Protein AF-A0A258E988-F1 (afdb_monomer)

Foldseek 3Di:
DVVVVVVVVVVVVPPPPPPPPPPPDDDDDPDDFDADDDPQADQPPWFWDWDQDPVATKIWTQGPSQQWIWIAGRVVSDTDATQGADCDDPLHPNAWAEWDDLDPFWIWTWHPVGWIWIAGSVSHTDDIAHPDDPDQQAPTFHAGPQWHWDDLNFKTKGFGQDGPCLVPDALQVQLVDQGIWMWGNPDPPTYIDGDNDGDPSCPAVVHRDRFGFDWDDPNVDTDTDRDD

pLDDT: mean 82.08, std 12.8, range [46.59, 97.69]

Radius of gyration: 23.44 Å; Cα contacts (8 Å, |Δi|>4): 422; chains: 1; bounding box: 48×40×83 Å

Sequence (228 aa):
MKAVLAFCSLVLVFSCSAKEEKLNLTFSILESIKIPLDSTINPSRTTYQYILSDSGEYLAIQNKSVHGIEIFNLETGIHQKRIKLQKDGPNRSGEVNGFRIFSIDSLLVASYPQKLMLFNFEGIKKAEFPVKDTQNDVNYISSTGEIPFLFDGKKVFGAQPFFRNFFDMTASDLGKYSHIYLLDMEAKNAETEWLSISNPEDSWKDGKKVAKFTWTDRGDSILVSPNN

Nearest PDB structures (foldseek):
  3s9j-assembly1_A  TM=8.649E-01  e=3.518E-09  Phocaeicola vulgatus ATCC 8482
  6rte-assembly1_A  TM=5.174E-01  e=2.646E-02  Pseudomonas aeruginosa
  8u8a-assembly1_C  TM=5.572E-01  e=1.715E-01  Homo sapiens
  3va6-assembly1_A  TM=3.952E-01  e=2.504E-02  Bacteroides thetaiotaomicron
  8u8b-assembly1_B  TM=4.106E-01  e=4.107E-02  Homo sapiens

Structure (mmCIF, N/CA/C/O backbone):
data_AF-A0A258E988-F1
#
_entry.id   AF-A0A258E988-F1
#
loop_
_atom_site.group_PDB
_atom_site.id
_atom_site.type_symbol
_atom_site.label_atom_id
_atom_site.label_alt_id
_atom_site.label_comp_id
_atom_site.label_asym_id
_atom_site.label_entity_id
_atom_site.label_seq_id
_atom_site.pdbx_PDB_ins_code
_atom_site.Cartn_x
_atom_site.Cartn_y
_atom_site.Cartn_z
_atom_site.occupancy
_atom_site.B_iso_or_equiv
_atom_site.auth_seq_id
_atom_site.auth_comp_id
_atom_site.auth_asym_id
_atom_site.auth_atom_id
_atom_site.pdbx_PDB_model_num
ATOM 1 N N . MET A 1 1 ? -15.170 -23.707 -65.739 1.00 51.12 1 MET A N 1
ATOM 2 C CA . MET A 1 1 ? -14.308 -22.738 -65.015 1.00 51.12 1 MET A CA 1
ATOM 3 C C . MET A 1 1 ? -15.014 -21.447 -64.591 1.00 51.12 1 MET A C 1
ATOM 5 O O . MET A 1 1 ? -14.772 -21.018 -63.475 1.00 51.12 1 MET A O 1
ATOM 9 N N . LYS A 1 2 ? -15.915 -20.842 -65.386 1.00 46.59 2 LYS A N 1
ATOM 10 C CA . LYS A 1 2 ? -16.626 -19.603 -64.984 1.00 46.59 2 LYS A CA 1
ATOM 11 C C . LYS A 1 2 ? -17.638 -19.778 -63.832 1.00 46.59 2 LYS A C 1
ATOM 13 O O . LYS A 1 2 ? -17.817 -18.861 -63.045 1.00 46.59 2 LYS A O 1
ATOM 18 N N . ALA A 1 3 ? -18.236 -20.965 -63.688 1.00 51.84 3 ALA A N 1
ATOM 19 C CA . ALA A 1 3 ? -19.198 -21.256 -62.616 1.00 51.84 3 ALA A CA 1
ATOM 20 C C . ALA A 1 3 ? -18.554 -21.429 -61.223 1.00 51.84 3 ALA A C 1
ATOM 22 O O . ALA A 1 3 ? -19.192 -21.147 -60.217 1.00 51.84 3 ALA A O 1
ATOM 23 N N . VAL A 1 4 ? -17.280 -21.836 -61.158 1.00 56.84 4 VAL A N 1
ATOM 24 C CA . VAL A 1 4 ? -16.553 -22.017 -59.885 1.00 56.84 4 VAL A CA 1
ATOM 25 C C . VAL A 1 4 ? -16.073 -20.670 -59.333 1.00 56.84 4 VAL A C 1
ATOM 27 O O . VAL A 1 4 ? -16.147 -20.444 -58.130 1.00 56.84 4 VAL A O 1
ATOM 30 N N . LEU A 1 5 ? -15.687 -19.729 -60.208 1.00 53.16 5 LEU A N 1
ATOM 31 C CA . LEU A 1 5 ? -15.361 -18.357 -59.794 1.00 53.16 5 LEU A CA 1
ATOM 32 C C . LEU A 1 5 ? -16.571 -17.623 -59.194 1.00 53.16 5 LEU A C 1
ATOM 34 O O . LEU A 1 5 ? -16.418 -16.899 -58.216 1.00 53.16 5 LEU A O 1
ATOM 38 N N . ALA A 1 6 ? -17.773 -17.841 -59.739 1.00 55.47 6 ALA A N 1
ATOM 39 C CA . ALA A 1 6 ? -18.997 -17.225 -59.223 1.00 55.47 6 ALA A CA 1
ATOM 40 C C . ALA A 1 6 ? -19.370 -17.734 -57.818 1.00 55.47 6 ALA A C 1
ATOM 42 O O . ALA A 1 6 ? -19.912 -16.980 -57.013 1.00 55.47 6 ALA A O 1
ATOM 43 N N . PHE A 1 7 ? -19.034 -18.989 -57.499 1.00 55.66 7 PHE A N 1
ATOM 44 C CA . PHE A 1 7 ? -19.293 -19.574 -56.184 1.00 55.66 7 PHE A CA 1
ATOM 45 C C . PHE A 1 7 ? -18.313 -19.058 -55.115 1.00 55.66 7 PHE A C 1
ATOM 47 O O . PHE A 1 7 ? -18.719 -18.808 -53.984 1.00 55.66 7 PHE A O 1
ATOM 54 N N . CYS A 1 8 ? -17.050 -18.789 -55.473 1.00 56.16 8 CYS A N 1
ATOM 55 C CA . CYS A 1 8 ? -16.073 -18.192 -54.552 1.00 56.16 8 CYS A CA 1
ATOM 56 C C . CYS A 1 8 ? -16.371 -16.723 -54.204 1.00 56.16 8 CYS A C 1
ATOM 58 O O . CYS A 1 8 ? -16.082 -16.299 -53.087 1.00 56.16 8 CYS A O 1
ATOM 60 N N . SER A 1 9 ? -16.993 -15.949 -55.101 1.00 56.84 9 SER A N 1
ATOM 61 C CA . SER A 1 9 ? -17.400 -14.568 -54.793 1.00 56.84 9 SER A CA 1
ATOM 62 C C . SER A 1 9 ? -18.607 -14.477 -53.850 1.00 56.84 9 SER A C 1
ATOM 64 O O . SER A 1 9 ? -18.754 -13.467 -53.168 1.00 56.84 9 SER A O 1
ATOM 66 N N . LEU A 1 10 ? -19.444 -15.519 -53.758 1.00 55.09 10 LEU A N 1
ATOM 67 C CA . LEU A 1 10 ? -20.642 -15.509 -52.906 1.00 55.09 10 LEU A CA 1
ATOM 68 C C . LEU A 1 10 ? -20.351 -15.850 -51.431 1.00 55.09 10 LEU A C 1
ATOM 70 O O . LEU A 1 10 ? -21.156 -15.541 -50.559 1.00 55.09 10 LEU A O 1
ATOM 74 N N . VAL A 1 11 ? -19.200 -16.463 -51.134 1.00 58.62 11 VAL A N 1
ATOM 75 C CA . VAL A 1 11 ? -18.816 -16.849 -49.761 1.00 58.62 11 VAL A CA 1
ATOM 76 C C . VAL A 1 11 ? -18.147 -15.690 -49.002 1.00 58.62 11 VAL A C 1
ATOM 78 O O . VAL A 1 11 ? -18.184 -15.656 -47.776 1.00 58.62 11 VAL A O 1
ATOM 81 N N . LEU A 1 12 ? -17.616 -14.681 -49.702 1.00 56.88 12 LEU A N 1
ATOM 82 C CA . LEU A 1 12 ? -16.935 -13.532 -49.082 1.00 56.88 12 LEU A CA 1
ATOM 83 C C . LEU A 1 12 ? -17.880 -12.476 -48.475 1.00 56.88 12 LEU A C 1
ATOM 85 O O . LEU A 1 12 ? -17.420 -11.609 -47.737 1.00 56.88 12 LEU A O 1
ATOM 89 N N . VAL A 1 13 ? -19.190 -12.545 -48.736 1.00 56.41 13 VAL A N 1
ATOM 90 C CA . VAL A 1 13 ? -20.184 -11.597 -48.185 1.00 56.41 13 VAL A CA 1
ATOM 91 C C . VAL A 1 13 ? -20.789 -12.033 -46.846 1.00 56.41 13 VAL A C 1
ATOM 93 O O . VAL A 1 13 ? -21.497 -11.251 -46.221 1.00 56.41 13 VAL A O 1
ATOM 96 N N . PHE A 1 14 ? -20.446 -13.223 -46.342 1.00 55.88 14 PHE A N 1
ATOM 97 C CA . PHE A 1 14 ? -20.794 -13.662 -44.983 1.00 55.88 14 PHE A CA 1
ATOM 98 C C . PHE A 1 14 ? -19.669 -13.397 -43.972 1.00 55.88 14 PHE A C 1
ATOM 100 O O . PHE A 1 14 ? -19.510 -14.136 -43.001 1.00 55.88 14 PHE A O 1
ATOM 107 N N . SER A 1 15 ? -18.895 -12.323 -44.165 1.00 51.72 15 SER A N 1
ATOM 108 C CA . SER A 1 15 ? -18.085 -11.762 -43.082 1.00 51.72 15 SER A CA 1
ATOM 109 C C . SER A 1 15 ? -19.036 -11.137 -42.064 1.00 51.72 15 SER A C 1
ATOM 111 O O . SER A 1 15 ? -19.371 -9.956 -42.128 1.00 51.72 15 SER A O 1
ATOM 113 N N . CYS A 1 16 ? -19.536 -11.983 -41.169 1.00 59.59 16 CYS A N 1
ATOM 114 C CA . CYS A 1 16 ? -20.355 -11.613 -40.034 1.00 59.59 16 CYS A CA 1
ATOM 115 C C . CYS A 1 16 ? -19.503 -10.731 -39.117 1.00 59.59 16 CYS A C 1
ATOM 117 O O . CYS A 1 16 ? -18.740 -11.226 -38.289 1.00 59.59 16 CYS A O 1
ATOM 119 N N . SER A 1 17 ? -19.583 -9.416 -39.304 1.00 63.03 17 SER A N 1
ATOM 120 C CA . SER A 1 17 ? -19.092 -8.457 -38.324 1.00 63.03 17 SER A CA 1
ATOM 121 C C . SER A 1 17 ? -19.910 -8.690 -37.060 1.00 63.03 17 SER A C 1
ATOM 123 O O . SER A 1 17 ? -21.075 -8.289 -37.004 1.00 63.03 17 SER A O 1
ATOM 125 N N . ALA A 1 18 ? -19.345 -9.406 -36.085 1.00 65.94 18 ALA A N 1
ATOM 126 C CA . ALA A 1 18 ? -19.960 -9.556 -34.777 1.00 65.94 18 ALA A CA 1
ATOM 127 C C . ALA A 1 18 ? -20.267 -8.145 -34.272 1.00 65.94 18 ALA A C 1
ATOM 129 O O . ALA A 1 18 ? -19.369 -7.322 -34.092 1.00 65.94 18 ALA A O 1
ATOM 130 N N . LYS A 1 19 ? -21.556 -7.826 -34.168 1.00 67.12 19 LYS A N 1
ATOM 131 C CA . LYS A 1 19 ? -22.004 -6.532 -33.680 1.00 67.12 19 LYS A CA 1
ATOM 132 C C . LYS A 1 19 ? -21.586 -6.499 -32.216 1.00 67.12 19 LYS A C 1
ATOM 134 O O . LYS A 1 19 ? -22.151 -7.243 -31.423 1.00 67.12 19 LYS A O 1
ATOM 139 N N . GLU A 1 20 ? -20.555 -5.722 -31.887 1.00 68.56 20 GLU A N 1
ATOM 140 C CA . GLU A 1 20 ? -20.153 -5.504 -30.499 1.00 68.56 20 GLU A CA 1
ATOM 141 C C . GLU A 1 20 ? -21.362 -4.943 -29.747 1.00 68.56 20 GLU A C 1
ATOM 143 O O . GLU A 1 20 ? -21.725 -3.771 -29.888 1.00 68.56 20 GLU A O 1
ATOM 148 N N . GLU A 1 21 ? -22.038 -5.796 -28.981 1.00 70.31 21 GLU A N 1
ATOM 149 C CA . GLU A 1 21 ? -23.019 -5.341 -28.015 1.00 70.31 21 GLU A CA 1
ATOM 150 C C . GLU A 1 21 ? -22.255 -4.604 -26.923 1.00 70.31 21 GLU A C 1
ATOM 152 O O . GLU A 1 21 ? -21.601 -5.200 -26.067 1.00 70.31 21 GLU A O 1
ATOM 157 N N . LYS A 1 22 ? -22.313 -3.272 -26.971 1.00 74.69 22 LYS A N 1
ATOM 158 C CA . LYS A 1 22 ? -21.871 -2.443 -25.857 1.00 74.69 22 LYS A CA 1
ATOM 159 C C . LYS A 1 22 ? -22.747 -2.780 -24.656 1.00 74.69 22 LYS A C 1
ATOM 161 O O . LYS A 1 22 ? -23.898 -2.353 -24.580 1.00 74.69 22 LYS A O 1
ATOM 166 N N . LEU A 1 23 ? -22.190 -3.551 -23.728 1.00 77.31 23 LEU A N 1
ATOM 167 C CA . LEU A 1 23 ? -22.759 -3.764 -22.406 1.00 77.31 23 LEU A CA 1
ATOM 168 C C . LEU A 1 23 ? -22.851 -2.407 -21.703 1.00 77.31 23 LEU A C 1
ATOM 170 O O . LEU A 1 23 ? -21.858 -1.870 -21.214 1.00 77.31 23 LEU A O 1
ATOM 174 N N . ASN A 1 24 ? -24.055 -1.838 -21.675 1.00 80.69 24 ASN A N 1
ATOM 175 C CA . ASN A 1 24 ? -24.348 -0.651 -20.883 1.00 80.69 24 ASN A CA 1
ATOM 176 C C . ASN A 1 24 ? -24.469 -1.072 -19.418 1.00 80.69 24 ASN A C 1
ATOM 178 O O . ASN A 1 24 ? -25.554 -1.384 -18.931 1.00 80.69 24 ASN A O 1
ATOM 182 N N . LEU A 1 25 ? -23.332 -1.115 -18.729 1.00 83.50 25 LEU A N 1
ATOM 183 C CA . LEU A 1 25 ? -23.290 -1.329 -17.290 1.00 83.50 25 LEU A CA 1
ATOM 184 C C . LEU A 1 25 ? -23.742 -0.047 -16.587 1.00 83.50 25 LEU A C 1
ATOM 186 O O . LEU A 1 25 ? -23.134 1.011 -16.745 1.00 83.50 25 LEU A O 1
ATOM 190 N N . THR A 1 26 ? -24.814 -0.139 -15.807 1.00 84.50 26 THR A N 1
ATOM 191 C CA . THR A 1 26 ? -25.275 0.947 -14.939 1.00 84.50 26 THR A CA 1
ATOM 192 C C . THR A 1 26 ? -24.943 0.618 -13.495 1.00 84.50 26 THR A C 1
ATOM 194 O O . THR A 1 26 ? -25.292 -0.457 -13.010 1.00 84.50 26 THR A O 1
ATOM 197 N N . PHE A 1 27 ? -24.314 1.556 -12.794 1.00 84.44 27 PHE A N 1
ATOM 198 C CA . PHE A 1 27 ? -24.080 1.448 -11.360 1.00 84.44 27 PHE A CA 1
ATOM 199 C C . PHE A 1 27 ? -25.225 2.120 -10.605 1.00 84.44 27 PHE A C 1
ATOM 201 O O . PHE A 1 27 ? -25.565 3.270 -10.880 1.00 84.44 27 PHE A O 1
ATOM 208 N N . SER A 1 28 ? -25.800 1.416 -9.635 1.00 89.56 28 SER A N 1
ATOM 209 C CA . SER A 1 28 ? -26.745 1.978 -8.670 1.00 89.56 28 SER A CA 1
ATOM 210 C C . SER A 1 28 ? -26.146 1.893 -7.273 1.00 89.56 28 SER A C 1
ATOM 212 O O . SER A 1 28 ? -25.670 0.833 -6.868 1.00 89.56 28 SER A O 1
ATOM 214 N N . ILE A 1 29 ? -26.191 2.994 -6.527 1.00 88.94 29 ILE A N 1
ATOM 215 C CA . ILE A 1 29 ? -25.812 3.001 -5.113 1.00 88.94 29 ILE A CA 1
ATOM 216 C C . ILE A 1 29 ? -26.919 2.281 -4.343 1.00 88.94 29 ILE A C 1
ATOM 218 O O . ILE A 1 29 ? -28.050 2.761 -4.314 1.00 88.94 29 ILE A O 1
ATOM 222 N N . LEU A 1 30 ? -26.596 1.129 -3.754 1.00 90.44 30 LEU A N 1
ATOM 223 C CA . LEU A 1 30 ? -27.539 0.368 -2.930 1.00 90.44 30 LEU A CA 1
ATOM 224 C C . LEU A 1 30 ? -27.616 0.932 -1.509 1.00 90.44 30 LEU A C 1
ATOM 226 O O . LEU A 1 30 ? -28.702 1.060 -0.953 1.00 90.44 30 LEU A O 1
ATOM 230 N N . GLU A 1 31 ? -26.470 1.316 -0.948 1.00 87.81 31 GLU A N 1
ATOM 231 C CA . GLU A 1 31 ? -26.355 1.805 0.422 1.00 87.81 31 GLU A CA 1
ATOM 232 C C . GLU A 1 31 ? -25.254 2.868 0.544 1.00 87.81 31 GLU A C 1
ATOM 234 O O . GLU A 1 31 ? -24.325 2.936 -0.264 1.00 87.81 31 GLU A O 1
ATOM 239 N N . SER A 1 32 ? -25.382 3.728 1.556 1.00 88.44 32 SER A N 1
ATOM 240 C CA . SER A 1 32 ? -24.410 4.760 1.904 1.00 88.44 32 SER A CA 1
ATOM 241 C C . SER A 1 32 ? -24.113 4.702 3.396 1.00 88.44 32 SER A C 1
ATOM 243 O O . SER A 1 32 ? -25.012 4.846 4.220 1.00 88.44 32 SER A O 1
ATOM 245 N N . ILE A 1 33 ? -22.828 4.590 3.729 1.00 87.62 33 ILE A N 1
ATOM 246 C CA . ILE A 1 33 ? -22.327 4.714 5.099 1.00 87.62 33 ILE A CA 1
ATOM 247 C C . ILE A 1 33 ? -21.774 6.130 5.282 1.00 87.62 33 ILE A C 1
ATOM 249 O O . ILE A 1 33 ? -21.083 6.659 4.406 1.00 87.62 33 ILE A O 1
ATOM 253 N N . LYS A 1 34 ? -22.078 6.761 6.421 1.00 89.75 34 LYS A N 1
ATOM 254 C CA . LYS A 1 34 ? -21.545 8.077 6.801 1.00 89.75 34 LYS A CA 1
ATOM 255 C C . LYS A 1 34 ? -20.732 7.947 8.079 1.00 89.75 34 LYS A C 1
ATOM 257 O O . LYS A 1 34 ? -21.286 7.674 9.137 1.00 89.75 34 LYS A O 1
ATOM 262 N N . ILE A 1 35 ? -19.431 8.187 7.971 1.00 89.38 35 ILE A N 1
ATOM 263 C CA . ILE A 1 35 ? -18.498 8.115 9.095 1.00 89.38 35 ILE A CA 1
ATOM 264 C C . ILE A 1 35 ? -18.190 9.547 9.547 1.00 89.38 35 ILE A C 1
ATOM 266 O O . ILE A 1 35 ? -17.652 10.321 8.749 1.00 89.38 35 ILE A O 1
ATOM 270 N N . PRO A 1 36 ? -18.536 9.942 10.785 1.00 87.19 36 PRO A N 1
ATOM 271 C CA . PRO A 1 36 ? -18.148 11.243 11.310 1.00 87.19 36 PRO A CA 1
ATOM 272 C C . PRO A 1 36 ? -16.629 11.284 11.507 1.00 87.19 36 PRO A C 1
ATOM 274 O O . PRO A 1 36 ? -16.044 10.393 12.120 1.00 87.19 36 PRO A O 1
ATOM 277 N N . LEU A 1 37 ? -15.990 12.331 10.988 1.00 88.06 37 LEU A N 1
ATOM 278 C CA . LEU A 1 37 ? -14.551 12.545 11.120 1.00 88.06 37 LEU A CA 1
ATOM 279 C C . LEU A 1 37 ? -14.285 13.712 12.067 1.00 88.06 37 LEU A C 1
ATOM 281 O O . LEU A 1 37 ? -14.994 14.719 12.036 1.00 88.06 37 LEU A O 1
ATOM 285 N N . ASP A 1 38 ? -13.246 13.585 12.888 1.00 86.56 38 ASP A N 1
ATOM 286 C CA . ASP A 1 38 ? -12.726 14.711 13.656 1.00 86.56 38 ASP A CA 1
ATOM 287 C C . ASP A 1 38 ? -11.796 15.593 12.798 1.00 86.56 38 ASP A C 1
ATOM 289 O O . ASP A 1 38 ? -11.417 15.247 11.677 1.00 86.56 38 ASP A O 1
ATOM 293 N N . SER A 1 39 ? -11.404 16.753 13.331 1.00 87.69 39 SER A N 1
ATOM 294 C CA . SER A 1 39 ? -10.552 17.723 12.628 1.00 87.69 39 SER A CA 1
ATOM 295 C C . SER A 1 39 ? -9.128 17.231 12.345 1.00 87.69 39 SER A C 1
ATOM 297 O O . SER A 1 39 ? -8.402 17.861 11.575 1.00 87.69 39 SER A O 1
ATOM 299 N N . THR A 1 40 ? -8.708 16.123 12.956 1.00 86.94 40 THR A N 1
ATOM 300 C CA . THR A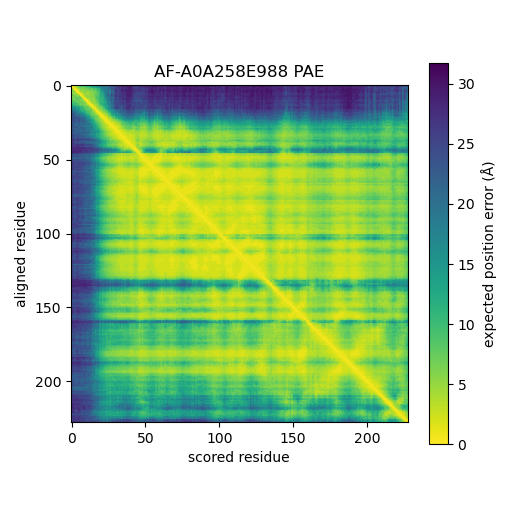 1 40 ? -7.386 15.524 12.761 1.00 86.94 40 THR A CA 1
ATOM 301 C C . THR A 1 40 ? -7.362 14.537 11.597 1.00 86.94 40 THR A C 1
ATOM 303 O O . THR A 1 40 ? -6.275 14.167 11.150 1.00 86.94 40 THR A O 1
ATOM 306 N N . ILE A 1 41 ? -8.524 14.130 11.075 1.00 87.19 41 ILE A N 1
ATOM 307 C CA . ILE A 1 41 ? -8.641 13.141 10.002 1.00 87.19 41 ILE A CA 1
ATOM 308 C C . ILE A 1 41 ? -8.948 13.833 8.678 1.00 87.19 41 ILE A C 1
ATOM 310 O O . ILE A 1 41 ? -10.024 14.385 8.470 1.00 87.19 41 ILE A O 1
ATOM 314 N N . ASN A 1 42 ? -7.991 13.771 7.749 1.00 83.56 42 ASN A N 1
ATOM 315 C CA . ASN A 1 42 ? -8.173 14.265 6.389 1.00 83.56 42 ASN A CA 1
ATOM 316 C C . ASN A 1 42 ? -8.359 13.084 5.422 1.00 83.56 42 ASN A C 1
ATOM 318 O O . ASN A 1 42 ? -7.373 12.418 5.112 1.00 83.56 42 ASN A O 1
ATOM 322 N N . PRO A 1 43 ? -9.580 12.826 4.920 1.00 72.38 43 PRO A N 1
ATOM 323 C CA . PRO A 1 43 ? -9.849 11.722 3.999 1.00 72.38 43 PRO A CA 1
ATOM 324 C C . PRO A 1 43 ? -9.452 12.032 2.544 1.00 72.38 43 PRO A C 1
ATOM 326 O O . PRO A 1 43 ? -9.532 11.158 1.687 1.00 72.38 43 PRO A O 1
ATOM 329 N N . SER A 1 44 ? -9.045 13.263 2.218 1.00 66.94 44 SER A N 1
ATOM 330 C CA . SER A 1 44 ? -8.696 13.645 0.847 1.00 66.94 44 SER A CA 1
ATOM 331 C C . SER A 1 44 ? -7.278 13.184 0.489 1.00 66.94 44 SER A C 1
ATOM 333 O O . SER A 1 44 ? -6.316 13.517 1.181 1.00 66.94 44 SER A O 1
ATOM 335 N N . ARG A 1 45 ? -7.127 12.463 -0.637 1.00 64.94 45 ARG A N 1
ATOM 336 C CA . ARG A 1 45 ? -5.841 11.953 -1.182 1.00 64.94 45 ARG A CA 1
ATOM 337 C C . ARG A 1 45 ? -5.161 10.864 -0.341 1.00 64.94 45 ARG A C 1
ATOM 339 O O . ARG A 1 45 ? -3.922 10.793 -0.276 1.00 64.94 45 ARG A O 1
ATOM 346 N N . THR A 1 46 ? -5.969 10.030 0.298 1.00 69.19 46 THR A N 1
ATOM 347 C CA . THR A 1 46 ? -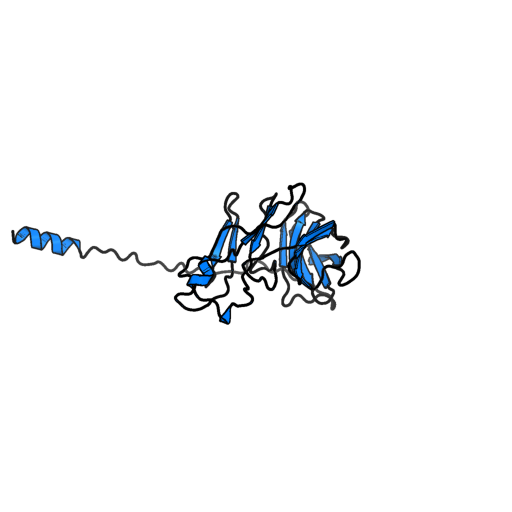5.534 8.953 1.184 1.00 69.19 46 THR A CA 1
ATOM 348 C C . THR A 1 46 ? -5.681 7.593 0.509 1.00 69.19 46 THR A C 1
ATOM 350 O O . THR A 1 46 ? -6.573 7.366 -0.307 1.00 69.19 46 THR A O 1
ATOM 353 N N . THR A 1 47 ? -4.769 6.680 0.830 1.00 88.12 47 THR A N 1
ATOM 354 C CA . THR A 1 47 ? -4.958 5.258 0.535 1.00 88.12 47 THR A CA 1
ATOM 355 C C . THR A 1 47 ? -6.060 4.736 1.448 1.00 88.12 47 THR A C 1
ATOM 357 O O . THR A 1 47 ? -6.049 5.046 2.641 1.00 88.12 47 THR A O 1
ATOM 360 N N . TYR A 1 48 ? -6.986 3.956 0.902 1.00 90.38 48 TYR A N 1
ATOM 361 C CA . TYR A 1 48 ? -8.029 3.277 1.658 1.00 90.38 48 TYR A CA 1
ATOM 362 C C . TYR A 1 48 ? -7.947 1.771 1.433 1.00 90.38 48 TYR A C 1
ATOM 364 O O . TYR A 1 48 ? -7.542 1.314 0.364 1.00 90.38 48 TYR A O 1
ATOM 372 N N . GLN A 1 49 ? -8.343 1.006 2.442 1.00 91.06 49 GLN A N 1
ATOM 373 C CA . GLN A 1 49 ? -8.440 -0.443 2.365 1.00 91.06 49 GLN A CA 1
ATOM 374 C C . GLN A 1 49 ? -9.695 -0.900 3.101 1.00 91.06 49 GLN A C 1
ATOM 376 O O . GLN A 1 49 ? -9.865 -0.609 4.285 1.00 91.06 49 GLN A O 1
ATOM 381 N N . TYR A 1 50 ? -10.555 -1.625 2.391 1.00 91.31 50 TYR A N 1
ATOM 382 C CA . TYR A 1 50 ? -11.640 -2.382 2.998 1.00 91.31 50 TYR A CA 1
ATOM 383 C C . TYR A 1 50 ? -11.087 -3.677 3.597 1.00 91.31 50 TYR A C 1
ATOM 385 O O . TYR A 1 50 ? -10.253 -4.345 2.979 1.00 91.31 50 TYR A O 1
ATOM 393 N N . ILE A 1 51 ? -11.525 -4.005 4.808 1.00 90.75 51 ILE A N 1
ATOM 394 C CA . ILE A 1 51 ? -11.069 -5.170 5.561 1.00 90.75 51 ILE A CA 1
ATOM 395 C C . ILE A 1 51 ? -12.306 -5.906 6.058 1.00 90.75 51 ILE A C 1
ATOM 397 O O . ILE A 1 51 ? -13.079 -5.362 6.844 1.00 90.75 51 ILE A O 1
ATOM 401 N N . LEU A 1 52 ? -12.454 -7.151 5.621 1.00 90.31 52 LEU A N 1
ATOM 402 C CA . LEU A 1 52 ? -13.432 -8.087 6.156 1.00 90.31 52 LEU A CA 1
ATOM 403 C C . LEU A 1 52 ? -12.719 -9.021 7.135 1.00 90.31 52 LEU A C 1
ATOM 405 O O . LEU A 1 52 ? -11.720 -9.645 6.772 1.00 90.31 52 LEU A O 1
ATOM 409 N N . SER A 1 53 ? -13.210 -9.104 8.368 1.00 88.62 53 SER A N 1
ATOM 410 C CA . SER A 1 53 ? -12.720 -10.044 9.377 1.00 88.62 53 SER A CA 1
ATOM 411 C C . SER A 1 53 ? -13.879 -10.749 10.080 1.00 88.62 53 SER A C 1
ATOM 413 O O . SER A 1 53 ? -15.038 -10.361 9.946 1.00 88.62 53 SER A O 1
ATOM 415 N N . ASP A 1 54 ? -13.554 -11.749 10.900 1.00 88.12 54 ASP A N 1
ATOM 416 C CA . ASP A 1 54 ? -14.535 -12.464 11.728 1.00 88.12 54 ASP A CA 1
ATOM 417 C C . ASP A 1 54 ? -15.262 -11.547 12.730 1.00 88.12 54 ASP A C 1
ATOM 419 O O . ASP A 1 54 ? -16.338 -11.884 13.218 1.00 88.12 54 ASP A O 1
ATOM 423 N N . SER A 1 55 ? -14.678 -10.385 13.052 1.00 89.38 55 SER A N 1
ATOM 424 C CA . SER A 1 55 ? -15.252 -9.393 13.968 1.00 89.38 55 SER A CA 1
ATOM 425 C C . SER A 1 55 ? -16.034 -8.282 13.261 1.00 89.38 55 SER A C 1
ATOM 427 O O . SER A 1 55 ? -16.496 -7.357 13.930 1.00 89.38 55 SER A O 1
ATOM 429 N N . GLY A 1 56 ? -16.166 -8.351 11.934 1.00 93.31 56 GLY A N 1
ATOM 430 C CA . GLY A 1 56 ? -16.969 -7.435 11.132 1.00 93.31 56 GLY A CA 1
ATOM 431 C C . GLY A 1 56 ? -16.191 -6.741 10.017 1.00 93.31 56 GLY A C 1
ATOM 432 O O . GLY A 1 56 ? -15.111 -7.158 9.596 1.00 93.31 56 GLY A O 1
ATOM 433 N N . GLU A 1 57 ? -16.777 -5.655 9.527 1.00 95.00 57 GLU A N 1
ATOM 434 C CA . GLU A 1 57 ? -16.268 -4.895 8.391 1.00 95.00 57 GLU A CA 1
ATOM 435 C C . GLU A 1 57 ? -15.592 -3.605 8.849 1.00 95.00 57 GLU A C 1
ATOM 437 O O . GLU A 1 57 ? -16.110 -2.862 9.691 1.00 95.00 57 GLU A O 1
ATOM 442 N N . TYR A 1 58 ? -14.430 -3.318 8.268 1.00 94.62 58 TYR A N 1
ATOM 443 C CA . TYR A 1 58 ? -13.617 -2.170 8.634 1.00 94.62 58 TYR A CA 1
ATOM 444 C C . TYR A 1 58 ? -13.100 -1.423 7.410 1.00 94.62 58 TYR A C 1
ATOM 446 O O . TYR A 1 58 ? -12.889 -1.981 6.332 1.00 94.62 58 TYR A O 1
ATOM 454 N N . LEU A 1 59 ? -12.836 -0.137 7.616 1.00 93.88 59 LEU A N 1
ATOM 455 C CA . LEU A 1 59 ? -12.174 0.731 6.657 1.00 93.88 59 LEU A CA 1
ATOM 456 C C . LEU A 1 59 ? -10.903 1.289 7.286 1.00 93.88 59 LEU A C 1
ATOM 458 O O . LEU A 1 59 ? -10.962 2.015 8.279 1.00 93.88 59 LEU A O 1
ATOM 462 N N . ALA A 1 60 ? -9.759 0.971 6.687 1.00 94.19 60 ALA A N 1
ATOM 463 C CA . ALA A 1 60 ? -8.490 1.597 7.017 1.00 94.19 60 ALA A CA 1
ATOM 464 C C . ALA A 1 60 ? -8.212 2.762 6.061 1.00 94.19 60 ALA A C 1
ATOM 466 O O . ALA A 1 60 ? -8.380 2.627 4.848 1.00 94.19 60 ALA A O 1
ATOM 467 N N . ILE A 1 61 ? -7.761 3.898 6.593 1.00 93.38 61 ILE A N 1
ATOM 468 C CA . ILE A 1 61 ? -7.472 5.119 5.833 1.00 93.38 61 ILE A CA 1
ATOM 469 C C . ILE A 1 61 ? -6.099 5.653 6.231 1.00 93.38 61 ILE A C 1
ATOM 471 O O . ILE A 1 61 ? -5.821 5.874 7.408 1.00 93.38 61 ILE A O 1
ATOM 475 N N . GLN A 1 62 ? -5.241 5.930 5.253 1.00 93.50 62 GLN A N 1
ATOM 476 C CA . GLN A 1 62 ? -3.971 6.605 5.507 1.00 93.50 62 GLN A CA 1
ATOM 477 C C . GLN A 1 62 ? -4.206 8.079 5.836 1.00 93.50 62 GLN A C 1
ATOM 479 O O . GLN A 1 62 ? -4.496 8.864 4.944 1.00 93.50 62 GLN A O 1
ATOM 484 N N . ASN A 1 63 ? -3.972 8.508 7.068 1.00 92.44 63 ASN A N 1
ATOM 485 C CA . ASN A 1 63 ? -4.062 9.908 7.454 1.00 92.44 63 ASN A CA 1
ATOM 486 C C . ASN A 1 63 ? -2.690 10.595 7.400 1.00 92.44 63 ASN A C 1
ATOM 488 O O . ASN A 1 63 ? -1.849 10.462 8.293 1.00 92.44 63 ASN A O 1
ATOM 492 N N . LYS A 1 64 ? -2.476 11.377 6.339 1.00 88.69 64 LYS A N 1
ATOM 493 C CA . LYS A 1 64 ? -1.228 12.126 6.123 1.00 88.69 64 LYS A CA 1
ATOM 494 C C . LYS A 1 64 ? -1.040 13.281 7.111 1.00 88.69 64 LYS A C 1
ATOM 496 O O . LYS A 1 64 ? 0.100 13.611 7.418 1.00 88.69 64 LYS A O 1
ATOM 501 N N . SER A 1 65 ? -2.123 13.864 7.634 1.00 88.94 65 SER A N 1
ATOM 502 C CA . SER A 1 65 ? -2.051 15.005 8.560 1.00 88.94 65 SER A CA 1
ATOM 503 C C . SER A 1 65 ? -1.411 14.628 9.895 1.00 88.94 65 SER A C 1
ATOM 505 O O . SER A 1 65 ? -0.649 15.410 10.456 1.00 88.94 65 SER A O 1
ATOM 507 N N . VAL A 1 66 ? -1.692 13.421 10.393 1.00 91.06 66 VAL A N 1
ATOM 508 C CA . VAL A 1 66 ? -1.162 12.924 11.678 1.00 91.06 66 VAL A CA 1
ATOM 509 C C . VAL A 1 66 ? -0.108 11.831 11.517 1.00 91.06 66 VAL A C 1
ATOM 511 O O . VAL A 1 66 ? 0.335 11.265 12.515 1.00 91.06 66 VAL A O 1
ATOM 514 N N . HIS A 1 67 ? 0.301 11.550 10.276 1.00 93.06 67 HIS A N 1
ATOM 515 C CA . HIS A 1 67 ? 1.277 10.518 9.926 1.00 93.06 67 HIS A CA 1
ATOM 516 C C . HIS A 1 67 ? 0.910 9.141 10.501 1.00 93.06 67 HIS A C 1
ATOM 518 O O . HIS A 1 67 ? 1.631 8.565 11.315 1.00 93.06 67 HIS A O 1
ATOM 524 N N . GLY A 1 68 ? -0.255 8.618 10.120 1.00 94.44 68 GLY A N 1
ATOM 525 C CA . GLY A 1 68 ? -0.752 7.344 10.639 1.00 94.44 68 GLY A CA 1
ATOM 526 C C . GLY A 1 68 ? -1.815 6.698 9.763 1.00 94.44 68 GLY A C 1
ATOM 527 O O . GLY A 1 68 ? -2.154 7.212 8.698 1.00 94.44 68 GLY A O 1
ATOM 528 N N . ILE A 1 69 ? -2.330 5.562 10.224 1.00 95.31 69 ILE A N 1
ATOM 529 C CA . ILE A 1 69 ? -3.465 4.856 9.623 1.00 95.31 69 ILE A CA 1
ATOM 530 C C . ILE A 1 69 ? -4.625 4.873 10.620 1.00 95.31 69 ILE A C 1
ATOM 532 O O . ILE A 1 69 ? -4.446 4.484 11.772 1.00 95.31 69 ILE A O 1
ATOM 536 N N . GLU A 1 70 ? -5.795 5.324 10.185 1.00 94.94 70 GLU A N 1
ATOM 537 C CA . GLU A 1 70 ? -7.039 5.303 10.962 1.00 94.94 70 GLU A CA 1
ATOM 538 C C . GLU A 1 70 ? -7.844 4.062 10.580 1.00 94.94 70 GLU A C 1
ATOM 540 O O . GLU A 1 70 ? -7.936 3.742 9.397 1.00 94.94 70 GLU A O 1
ATOM 545 N N . ILE A 1 71 ? -8.444 3.384 11.555 1.00 94.69 71 ILE A N 1
ATOM 546 C CA . ILE A 1 71 ? -9.304 2.215 11.349 1.00 94.69 71 ILE A CA 1
ATOM 547 C C . ILE A 1 71 ? -10.691 2.537 11.889 1.00 94.69 71 ILE A C 1
ATOM 549 O O . ILE A 1 71 ? -10.846 2.872 13.064 1.00 94.69 71 ILE A O 1
ATOM 553 N N . PHE A 1 72 ? -11.701 2.390 11.041 1.00 94.69 72 PHE A N 1
ATOM 554 C CA . PHE A 1 72 ? -13.107 2.578 11.378 1.00 94.69 72 PHE A CA 1
ATOM 555 C C . PHE A 1 72 ? -13.846 1.253 11.276 1.00 94.69 72 PHE A C 1
ATOM 557 O O . PHE A 1 72 ? -13.619 0.499 10.334 1.00 94.69 72 PHE A O 1
ATOM 564 N N . ASN A 1 73 ? -14.742 0.984 12.220 1.00 94.69 73 ASN A N 1
ATOM 565 C CA . ASN A 1 73 ? -15.714 -0.096 12.083 1.00 94.69 73 ASN A CA 1
ATOM 566 C C . ASN A 1 73 ? -16.891 0.421 11.240 1.00 94.69 73 ASN A C 1
ATOM 568 O O . ASN A 1 73 ? -17.441 1.481 11.539 1.00 94.69 73 ASN A O 1
ATOM 572 N N . LEU A 1 74 ? -17.240 -0.294 10.171 1.00 94.19 74 LEU A N 1
ATOM 573 C CA . LEU A 1 74 ? -18.222 0.161 9.185 1.00 94.19 74 LEU A CA 1
ATOM 574 C C . LEU A 1 74 ? -19.671 -0.009 9.646 1.00 94.19 74 LEU A C 1
ATOM 576 O O . LEU A 1 74 ? -20.512 0.793 9.254 1.00 94.19 74 LEU A O 1
ATOM 580 N N . GLU A 1 75 ? -19.945 -0.976 10.521 1.00 92.62 75 GLU A N 1
ATOM 581 C CA . GLU A 1 75 ? -21.275 -1.188 11.107 1.00 92.62 75 GLU A CA 1
ATOM 582 C C . GLU A 1 75 ? -21.661 -0.041 12.055 1.00 92.62 75 GLU A C 1
ATOM 584 O O . GLU A 1 75 ? -22.749 0.522 11.980 1.00 92.62 75 GLU A O 1
ATOM 589 N N . THR A 1 76 ? -20.742 0.340 12.942 1.00 92.81 76 THR A N 1
ATOM 590 C CA . THR A 1 76 ? -20.974 1.372 13.966 1.00 92.81 76 THR A CA 1
ATOM 591 C C . THR A 1 76 ? -20.601 2.779 13.503 1.00 92.81 76 THR A C 1
ATOM 593 O O . THR A 1 76 ? -21.006 3.759 14.125 1.00 92.81 76 THR A O 1
ATOM 596 N N . GLY A 1 77 ? -19.780 2.904 12.455 1.00 91.38 77 GLY A N 1
ATOM 597 C CA . GLY A 1 77 ? -19.186 4.173 12.027 1.00 91.38 77 GLY A CA 1
ATOM 598 C C . GLY A 1 77 ? -18.175 4.758 13.023 1.00 91.38 77 GLY A C 1
ATOM 599 O O . GLY A 1 77 ? -17.789 5.920 12.893 1.00 91.38 77 GLY A O 1
ATOM 600 N N . ILE A 1 78 ? -17.752 3.991 14.034 1.00 92.69 78 ILE A N 1
ATOM 601 C CA . ILE A 1 78 ? -16.865 4.462 15.104 1.00 92.69 78 ILE A CA 1
ATOM 602 C C . ILE A 1 78 ? -15.398 4.285 14.700 1.00 92.69 78 ILE A C 1
ATOM 604 O O . ILE A 1 78 ? -14.990 3.236 14.192 1.00 92.69 78 ILE A O 1
ATOM 608 N N . HIS A 1 79 ? -14.586 5.305 14.985 1.00 94.12 79 HIS A N 1
ATOM 609 C CA . HIS A 1 79 ? -13.130 5.224 14.912 1.00 94.12 79 HIS A CA 1
ATOM 610 C C . HIS A 1 79 ? -12.591 4.279 15.999 1.00 94.12 79 HIS A C 1
ATOM 612 O O . HIS A 1 79 ? -12.704 4.560 17.190 1.00 94.12 79 HIS A O 1
ATOM 618 N N . GLN A 1 80 ? -12.015 3.153 15.580 1.00 93.69 80 GLN A N 1
ATOM 619 C CA . GLN A 1 80 ? -11.561 2.074 16.459 1.00 93.69 80 GLN A CA 1
ATOM 620 C C . GLN A 1 80 ? -10.105 2.244 16.886 1.00 93.69 80 GLN A C 1
ATOM 622 O O . GLN A 1 80 ? -9.766 2.039 18.052 1.00 93.69 80 GLN A O 1
ATOM 627 N N . LYS A 1 81 ? -9.214 2.579 15.945 1.00 93.38 81 LYS A N 1
ATOM 628 C CA . LYS A 1 81 ? -7.775 2.618 16.222 1.00 93.38 81 LYS A CA 1
ATOM 629 C C . LYS A 1 81 ? -7.039 3.555 15.280 1.00 93.38 81 LYS A C 1
ATOM 631 O O . LYS A 1 81 ? -7.252 3.528 14.073 1.00 93.38 81 LYS A O 1
ATOM 636 N N . ARG A 1 82 ? -6.065 4.265 15.847 1.00 95.19 82 ARG A N 1
ATOM 637 C CA . ARG A 1 82 ? -5.014 4.961 15.107 1.00 95.19 82 ARG A CA 1
ATOM 638 C C . ARG A 1 82 ? -3.698 4.210 15.251 1.00 95.19 82 ARG A C 1
ATOM 640 O O . ARG A 1 82 ? -3.161 4.113 16.353 1.00 95.19 82 ARG A O 1
ATOM 647 N N . ILE A 1 83 ? -3.149 3.737 14.138 1.00 96.50 83 ILE A N 1
ATOM 648 C CA . ILE A 1 83 ? -1.774 3.236 14.062 1.00 96.50 83 ILE A CA 1
ATOM 649 C C . ILE A 1 83 ? -0.879 4.437 13.771 1.00 96.50 83 ILE A C 1
ATOM 651 O O . ILE A 1 83 ? -0.775 4.898 12.631 1.00 96.50 83 ILE A O 1
ATOM 655 N N . LYS A 1 84 ? -0.263 4.991 14.816 1.00 96.00 84 LYS A N 1
ATOM 656 C CA . LYS A 1 84 ? 0.631 6.143 14.682 1.00 96.00 84 LYS A CA 1
ATOM 657 C C . LYS A 1 84 ? 1.969 5.694 14.105 1.00 96.00 84 LYS A C 1
ATOM 659 O O . LYS A 1 84 ? 2.646 4.860 14.699 1.00 96.00 84 LYS A O 1
ATOM 664 N N . LEU A 1 85 ? 2.380 6.288 12.992 1.00 96.31 85 LEU A N 1
ATOM 665 C CA . LEU A 1 85 ? 3.712 6.091 12.438 1.00 96.31 85 LEU A CA 1
ATOM 666 C C . LEU A 1 85 ? 4.624 7.227 12.908 1.00 96.31 85 LEU A C 1
ATOM 668 O O . LEU A 1 85 ? 4.178 8.332 13.221 1.00 96.31 85 LEU A O 1
ATOM 672 N N . GLN A 1 86 ? 5.923 6.959 12.997 1.00 95.19 86 GLN A N 1
ATOM 673 C CA . GLN A 1 86 ? 6.904 7.960 13.419 1.00 95.19 86 GLN A CA 1
ATOM 674 C C . GLN A 1 86 ? 7.652 8.484 12.195 1.00 95.19 86 GLN A C 1
ATOM 676 O O . GLN A 1 86 ? 8.035 7.698 11.325 1.00 95.19 86 GLN A O 1
ATOM 681 N N . LYS A 1 87 ? 7.862 9.801 12.110 1.00 92.44 87 LYS A N 1
ATOM 682 C CA . LYS A 1 87 ? 8.721 10.396 11.072 1.00 92.44 87 LYS A CA 1
ATOM 683 C C . LYS A 1 87 ? 10.205 10.186 11.379 1.00 92.44 87 LYS A C 1
ATOM 685 O O . LYS A 1 87 ? 10.980 9.911 10.470 1.00 92.44 87 LYS A O 1
ATOM 690 N N . ASP A 1 88 ? 10.549 10.185 12.665 1.00 92.38 88 ASP A N 1
ATOM 691 C CA . ASP A 1 88 ? 11.918 10.115 13.174 1.00 92.38 88 ASP A CA 1
ATOM 692 C C . ASP A 1 88 ? 12.107 8.987 14.198 1.00 92.38 88 ASP A C 1
ATOM 694 O O . ASP A 1 88 ? 11.151 8.348 14.637 1.00 92.38 88 ASP A O 1
ATOM 698 N N . GLY A 1 89 ? 13.363 8.740 14.580 1.00 94.94 89 GLY A N 1
ATOM 699 C CA . GLY A 1 89 ? 13.728 7.751 15.597 1.00 94.94 89 GLY A CA 1
ATOM 700 C C . GLY A 1 89 ? 13.865 6.310 15.078 1.00 94.94 89 GLY A C 1
ATOM 701 O O . GLY A 1 89 ? 13.865 6.066 13.867 1.00 94.94 89 GLY A O 1
ATOM 702 N N . PRO A 1 90 ? 14.013 5.324 15.984 1.00 95.50 90 PRO A N 1
ATOM 703 C CA . PRO A 1 90 ? 14.255 3.925 15.611 1.00 95.50 90 PRO A CA 1
ATOM 704 C C . PRO A 1 90 ? 13.077 3.293 14.851 1.00 95.50 90 PRO A C 1
ATOM 706 O O . PRO A 1 90 ? 13.282 2.460 13.968 1.00 95.50 90 PRO A O 1
ATOM 709 N N . ASN A 1 91 ? 11.850 3.752 15.118 1.00 96.62 91 ASN A N 1
ATOM 710 C CA . ASN A 1 91 ? 10.630 3.312 14.435 1.00 96.62 91 ASN A CA 1
ATOM 711 C C . ASN A 1 91 ? 10.234 4.231 13.269 1.00 96.62 91 ASN A C 1
ATOM 713 O O . ASN A 1 91 ? 9.071 4.252 12.867 1.00 96.62 91 ASN A O 1
ATOM 717 N N . ARG A 1 92 ? 11.176 5.012 12.720 1.00 95.12 92 ARG A N 1
ATOM 718 C CA . ARG A 1 92 ? 10.877 5.901 11.595 1.00 95.12 92 ARG A CA 1
ATOM 719 C C . ARG A 1 92 ? 10.304 5.129 10.405 1.00 95.12 92 ARG A C 1
ATOM 721 O O . ARG A 1 92 ? 10.813 4.063 10.035 1.00 95.12 92 ARG A O 1
ATOM 728 N N . SER A 1 93 ? 9.305 5.740 9.784 1.00 93.12 93 SER A N 1
ATOM 729 C CA . SER A 1 93 ? 8.599 5.275 8.587 1.00 93.12 93 SER A CA 1
ATOM 730 C C . SER A 1 93 ? 8.895 6.122 7.344 1.00 93.12 93 SER A C 1
ATOM 732 O O . SER A 1 93 ? 8.438 5.783 6.258 1.00 93.12 93 SER A O 1
ATOM 734 N N . GLY A 1 94 ? 9.670 7.205 7.481 1.00 90.00 94 GLY A N 1
ATOM 735 C CA . GLY A 1 94 ? 9.917 8.138 6.380 1.00 90.00 94 GLY A CA 1
ATOM 736 C C . GLY A 1 94 ? 8.623 8.770 5.868 1.00 90.00 94 GLY A C 1
ATOM 737 O O . GLY A 1 94 ? 7.653 8.905 6.614 1.00 90.00 94 GLY A O 1
ATOM 738 N N . GLU A 1 95 ? 8.605 9.145 4.592 1.00 90.38 95 GLU A N 1
ATOM 739 C CA . GLU A 1 95 ? 7.379 9.601 3.936 1.00 90.38 95 GLU A CA 1
ATOM 740 C C . GLU A 1 95 ? 6.616 8.394 3.388 1.00 90.38 95 GLU A C 1
ATOM 742 O O . GLU A 1 95 ? 7.130 7.633 2.568 1.00 90.38 95 GLU A O 1
ATOM 747 N N . VAL A 1 96 ? 5.394 8.198 3.880 1.00 91.88 96 VAL A N 1
ATOM 748 C CA . VAL A 1 96 ? 4.585 7.008 3.604 1.00 91.88 96 VAL A CA 1
ATOM 749 C C . VAL A 1 96 ? 3.740 7.221 2.358 1.00 91.88 96 VAL A C 1
ATOM 751 O O . VAL A 1 96 ? 2.925 8.145 2.298 1.00 91.88 96 VAL A O 1
ATOM 754 N N . ASN A 1 97 ? 3.873 6.322 1.386 1.00 90.12 97 ASN A N 1
ATOM 755 C CA . ASN A 1 97 ? 3.130 6.373 0.134 1.00 90.12 97 ASN A CA 1
ATOM 756 C C . ASN A 1 97 ? 2.234 5.147 -0.052 1.00 90.12 97 ASN A C 1
ATOM 758 O O . ASN A 1 97 ? 2.349 4.388 -1.013 1.00 90.12 97 ASN A O 1
ATOM 762 N N . GLY A 1 98 ? 1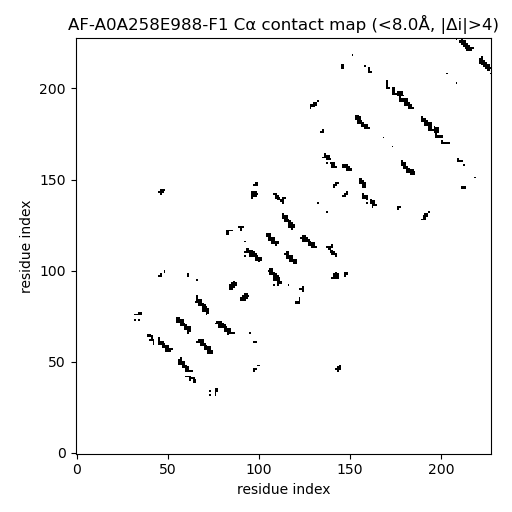.329 4.963 0.901 1.00 92.25 98 GLY A N 1
ATOM 763 C CA . GLY A 1 98 ? 0.384 3.864 0.894 1.00 92.25 98 GLY A CA 1
ATOM 764 C C . GLY A 1 98 ? 0.799 2.692 1.769 1.00 92.25 98 GLY A C 1
ATOM 765 O O . GLY A 1 98 ? 1.894 2.647 2.337 1.00 92.25 98 GLY A O 1
ATOM 766 N N . PHE A 1 99 ? -0.138 1.770 1.938 1.00 94.25 99 PHE A N 1
ATOM 767 C CA . PHE A 1 99 ? -0.031 0.692 2.906 1.00 94.25 99 PHE A CA 1
ATOM 768 C C . PHE A 1 99 ? -0.899 -0.501 2.518 1.00 94.25 99 PHE A C 1
ATOM 770 O O . PHE A 1 99 ? -1.719 -0.418 1.601 1.00 94.25 99 PHE A O 1
ATOM 777 N N . ARG A 1 100 ? -0.729 -1.589 3.267 1.00 93.00 100 ARG A N 1
ATOM 778 C CA . ARG A 1 100 ? -1.655 -2.714 3.341 1.00 93.00 100 ARG A CA 1
ATOM 779 C C . ARG A 1 100 ? -1.645 -3.281 4.756 1.00 93.00 100 ARG A C 1
ATOM 781 O O . ARG A 1 100 ? -0.583 -3.579 5.299 1.00 93.00 100 ARG A O 1
ATOM 788 N N . ILE A 1 101 ? -2.819 -3.445 5.349 1.00 92.44 101 ILE A N 1
ATOM 789 C CA . ILE A 1 101 ? -3.013 -4.291 6.525 1.00 92.44 101 ILE A CA 1
ATOM 790 C C . ILE A 1 101 ? -2.819 -5.737 6.071 1.00 92.44 101 ILE A C 1
ATOM 792 O O . ILE A 1 101 ? -3.505 -6.205 5.160 1.00 92.44 101 ILE A O 1
ATOM 796 N N . PHE A 1 102 ? -1.812 -6.384 6.653 1.00 82.06 102 PHE A N 1
ATOM 797 C CA . PHE A 1 102 ? -1.287 -7.687 6.245 1.00 82.06 102 PHE A CA 1
ATOM 798 C C . PHE A 1 102 ? -1.808 -8.824 7.133 1.00 82.06 102 PHE A C 1
ATOM 800 O O . PHE A 1 102 ? -2.055 -9.923 6.650 1.00 82.06 102 PHE A O 1
ATOM 807 N N . SER A 1 103 ? -2.002 -8.551 8.423 1.00 83.62 103 SER A N 1
ATOM 808 C CA . SER A 1 103 ? -2.594 -9.466 9.405 1.00 83.62 103 SER A CA 1
ATOM 809 C C . SER A 1 103 ? -3.397 -8.666 10.437 1.00 83.62 103 SER A C 1
ATOM 811 O O . SER A 1 103 ? -3.473 -7.438 10.357 1.00 83.62 103 SER A O 1
ATOM 813 N N . ILE A 1 104 ? -3.963 -9.356 11.433 1.00 81.00 104 ILE A N 1
ATOM 814 C CA . ILE A 1 104 ? -4.753 -8.750 12.518 1.00 81.00 104 ILE A CA 1
ATOM 815 C C . ILE A 1 104 ? -3.997 -7.682 13.328 1.00 81.00 104 ILE A C 1
ATOM 817 O O . ILE A 1 104 ? -4.619 -6.847 13.979 1.00 81.00 104 ILE A O 1
ATOM 821 N N . ASP A 1 105 ? -2.665 -7.694 13.286 1.00 89.06 105 ASP A N 1
ATOM 822 C CA . ASP A 1 105 ? -1.804 -6.814 14.070 1.00 89.06 105 ASP A CA 1
ATOM 823 C C . ASP A 1 105 ? -0.644 -6.207 13.273 1.00 89.06 105 ASP A C 1
ATOM 825 O O . ASP A 1 105 ? 0.177 -5.501 13.862 1.00 89.06 105 ASP A O 1
ATOM 829 N N . SER A 1 106 ? -0.570 -6.451 11.959 1.00 92.25 106 SER A N 1
ATOM 830 C CA . SER A 1 106 ? 0.570 -6.058 11.130 1.00 92.25 106 SER A CA 1
ATOM 831 C C . SER A 1 106 ? 0.180 -5.212 9.922 1.00 92.25 106 SER A C 1
ATOM 833 O O . SER A 1 106 ? -0.771 -5.486 9.188 1.00 92.25 106 SER A O 1
ATOM 835 N N . LEU A 1 107 ? 0.974 -4.171 9.703 1.00 95.38 107 LEU A N 1
ATOM 836 C CA . LEU A 1 107 ? 0.826 -3.148 8.682 1.00 95.38 107 LEU A CA 1
ATOM 837 C C . LEU A 1 107 ? 2.097 -3.122 7.833 1.00 95.38 107 LEU A C 1
ATOM 839 O O . LEU A 1 107 ? 3.179 -2.834 8.343 1.00 95.38 107 LEU A O 1
ATOM 843 N N . LEU A 1 108 ? 1.966 -3.371 6.534 1.00 95.56 108 LEU A N 1
ATOM 844 C CA . LEU A 1 108 ? 3.045 -3.183 5.575 1.00 95.56 108 LEU A CA 1
ATOM 845 C C . LEU A 1 108 ? 2.920 -1.806 4.924 1.00 95.56 108 LEU A C 1
ATOM 847 O O . LEU A 1 108 ? 1.849 -1.417 4.459 1.00 95.56 108 LEU A O 1
ATOM 851 N N . VAL A 1 109 ? 4.023 -1.069 4.880 1.00 95.12 109 VAL A N 1
ATOM 852 C CA . VAL A 1 109 ? 4.057 0.323 4.429 1.00 95.12 109 VAL A CA 1
ATOM 853 C C . VAL A 1 109 ? 5.045 0.491 3.283 1.00 95.12 109 VAL A C 1
ATOM 855 O O . VAL A 1 109 ? 6.192 0.059 3.392 1.00 95.12 109 VAL A O 1
ATOM 858 N N . ALA A 1 110 ? 4.613 1.166 2.216 1.00 93.25 110 ALA A N 1
ATOM 859 C CA . ALA A 1 110 ? 5.497 1.689 1.179 1.00 93.25 110 ALA A CA 1
ATOM 860 C C . ALA A 1 110 ? 6.032 3.057 1.614 1.00 93.25 110 ALA A C 1
ATOM 862 O O . ALA A 1 110 ? 5.254 3.911 2.049 1.00 93.25 110 ALA A O 1
ATOM 863 N N . SER A 1 111 ? 7.333 3.303 1.478 1.00 90.19 111 SER A N 1
ATOM 864 C CA . SER A 1 111 ? 7.912 4.592 1.874 1.00 90.19 111 SER A CA 1
ATOM 865 C C . SER A 1 111 ? 8.949 5.139 0.901 1.00 90.19 111 SER A C 1
ATOM 867 O O . SER A 1 111 ? 9.444 4.427 0.025 1.00 90.19 111 SER A O 1
ATOM 869 N N . TYR A 1 112 ? 9.276 6.415 1.100 1.00 84.88 112 TYR A N 1
ATOM 870 C CA . TYR A 1 112 ? 10.393 7.115 0.482 1.00 84.88 112 TYR A CA 1
ATOM 871 C C . TYR A 1 112 ? 11.497 7.406 1.525 1.00 84.88 112 TYR A C 1
ATOM 873 O O . TYR A 1 112 ? 11.183 7.962 2.588 1.00 84.88 112 TYR A O 1
ATOM 881 N N . PRO A 1 113 ? 12.785 7.084 1.256 1.00 83.94 113 PRO A N 1
ATOM 882 C CA . PRO A 1 113 ? 13.321 6.380 0.074 1.00 83.94 113 PRO A CA 1
ATOM 883 C C . PRO A 1 113 ? 12.790 4.946 -0.077 1.00 83.94 113 PRO A C 1
ATOM 885 O O . PRO A 1 113 ? 12.388 4.356 0.920 1.00 83.94 113 PRO A O 1
ATOM 888 N N . GLN A 1 114 ? 12.813 4.391 -1.296 1.00 87.31 114 GLN A N 1
ATOM 889 C CA . GLN A 1 114 ? 12.119 3.143 -1.654 1.00 87.31 114 GLN A CA 1
ATOM 890 C C . GLN A 1 114 ? 12.441 1.929 -0.773 1.00 87.31 114 GLN A C 1
ATOM 892 O O . GLN A 1 114 ? 13.494 1.292 -0.861 1.00 87.31 114 GLN A O 1
ATOM 897 N N . LYS A 1 115 ? 11.479 1.583 0.075 1.00 90.31 115 LYS A N 1
ATOM 898 C CA . LYS A 1 115 ? 11.513 0.381 0.904 1.00 90.31 115 LYS A CA 1
ATOM 899 C C . LYS A 1 115 ? 10.128 0.028 1.405 1.00 90.31 115 LYS A C 1
ATOM 901 O O . LYS A 1 115 ? 9.275 0.909 1.583 1.00 90.31 115 LYS A O 1
ATOM 906 N N . LEU A 1 116 ? 9.969 -1.249 1.708 1.00 94.06 116 LEU A N 1
ATOM 907 C CA . LEU A 1 116 ? 8.837 -1.773 2.447 1.00 94.06 116 LEU A CA 1
ATOM 908 C C . LEU A 1 116 ? 9.197 -1.824 3.929 1.00 94.06 116 LEU A C 1
ATOM 910 O O . LEU A 1 116 ? 10.326 -2.149 4.293 1.00 94.06 116 LEU A O 1
ATOM 914 N N . MET A 1 117 ? 8.251 -1.508 4.802 1.00 95.25 117 MET A N 1
ATOM 915 C CA . MET A 1 117 ? 8.448 -1.623 6.246 1.00 95.25 117 MET A CA 1
ATOM 916 C C . MET A 1 117 ? 7.242 -2.274 6.893 1.00 95.25 117 MET A C 1
ATOM 918 O O . MET A 1 117 ? 6.107 -1.873 6.641 1.00 95.25 117 MET A O 1
ATOM 922 N N . LEU A 1 118 ? 7.510 -3.258 7.745 1.00 95.44 118 LEU A N 1
ATOM 923 C CA . LEU A 1 118 ? 6.496 -3.944 8.527 1.00 95.44 118 LEU A CA 1
ATOM 924 C C . LEU A 1 118 ? 6.408 -3.292 9.904 1.00 95.44 118 LEU A C 1
ATOM 926 O O . LEU A 1 118 ? 7.406 -3.209 10.621 1.00 95.44 118 LEU A O 1
ATOM 930 N N . PHE A 1 119 ? 5.215 -2.859 10.279 1.00 97.44 119 PHE A N 1
ATOM 931 C CA . PHE A 1 119 ? 4.891 -2.310 11.588 1.00 97.44 119 PHE A CA 1
ATOM 932 C C . PHE A 1 119 ? 3.839 -3.178 12.259 1.00 97.44 119 PHE A C 1
ATOM 934 O O . PHE A 1 119 ? 3.012 -3.776 11.577 1.00 97.44 119 PHE A O 1
ATOM 941 N N . ASN A 1 120 ? 3.831 -3.205 13.589 1.00 96.94 120 ASN A N 1
ATOM 942 C CA . ASN A 1 120 ? 2.634 -3.635 14.305 1.00 96.94 120 ASN A CA 1
ATOM 943 C C . ASN A 1 120 ? 1.645 -2.470 14.482 1.00 96.94 120 ASN A C 1
ATOM 945 O O . ASN A 1 120 ? 1.956 -1.312 14.184 1.00 96.94 120 ASN A O 1
ATOM 949 N N . PHE A 1 121 ? 0.458 -2.752 15.013 1.00 96.00 121 PHE A N 1
ATOM 950 C CA . PHE A 1 121 ? -0.567 -1.725 15.221 1.00 96.00 121 PHE A CA 1
ATOM 951 C C . PHE A 1 121 ? -0.249 -0.733 16.358 1.00 96.00 121 PHE A C 1
ATOM 953 O O . PHE A 1 121 ? -0.956 0.262 16.515 1.00 96.00 121 PHE A O 1
ATOM 960 N N . GLU A 1 122 ? 0.819 -0.957 17.126 1.00 96.62 122 GLU A N 1
ATOM 961 C CA . GLU A 1 122 ? 1.370 0.003 18.094 1.00 96.62 122 GLU A CA 1
ATOM 962 C C . GLU A 1 122 ? 2.354 0.991 17.436 1.00 96.62 122 GLU A C 1
ATOM 964 O O . GLU A 1 122 ? 2.863 1.892 18.103 1.00 96.62 122 GLU A O 1
ATOM 969 N N . GLY A 1 123 ? 2.637 0.841 16.136 1.00 96.31 123 GLY A N 1
ATOM 970 C CA . GLY A 1 123 ? 3.567 1.700 15.400 1.00 96.31 123 GLY A CA 1
ATOM 971 C C . GLY A 1 123 ? 5.042 1.343 15.605 1.00 96.31 123 GLY A C 1
ATOM 972 O O . GLY A 1 123 ? 5.923 2.154 15.315 1.00 96.31 123 GLY A O 1
ATOM 973 N N . ILE A 1 124 ? 5.334 0.141 16.108 1.00 97.69 124 ILE A N 1
ATOM 974 C CA . ILE A 1 124 ? 6.696 -0.371 16.280 1.00 97.69 124 ILE A CA 1
ATOM 975 C C . ILE A 1 124 ? 7.130 -1.080 15.004 1.00 97.69 124 ILE A C 1
ATOM 977 O O . ILE A 1 124 ? 6.462 -2.009 14.540 1.00 97.69 124 ILE A O 1
ATOM 981 N N . LYS A 1 125 ? 8.275 -0.665 14.454 1.00 97.06 125 LYS A N 1
ATOM 982 C CA . LYS A 1 125 ? 8.840 -1.275 13.251 1.00 97.06 125 LYS A CA 1
ATOM 983 C C . LYS A 1 125 ? 9.396 -2.656 13.590 1.00 97.06 125 LYS A C 1
ATOM 985 O O . LYS A 1 125 ? 10.224 -2.794 14.486 1.00 97.06 125 LYS A O 1
ATOM 990 N N . LYS A 1 126 ? 8.931 -3.673 12.870 1.00 95.69 126 LYS A N 1
ATOM 991 C CA . LYS A 1 126 ? 9.347 -5.074 13.008 1.00 95.69 126 LYS A CA 1
ATOM 992 C C . LYS A 1 126 ? 10.406 -5.457 11.984 1.00 95.69 126 LYS A C 1
ATOM 994 O O . LYS A 1 126 ? 11.330 -6.184 12.323 1.00 95.69 126 LYS A O 1
ATOM 999 N N . ALA A 1 127 ? 10.283 -4.948 10.760 1.00 94.25 127 ALA A N 1
ATOM 1000 C CA . ALA A 1 127 ? 11.216 -5.233 9.678 1.00 94.25 127 ALA A CA 1
ATOM 1001 C C . ALA A 1 127 ? 11.266 -4.090 8.654 1.00 94.25 127 ALA A C 1
ATOM 1003 O O . ALA A 1 127 ? 10.347 -3.271 8.561 1.00 94.25 127 ALA A O 1
ATOM 1004 N N . GLU A 1 128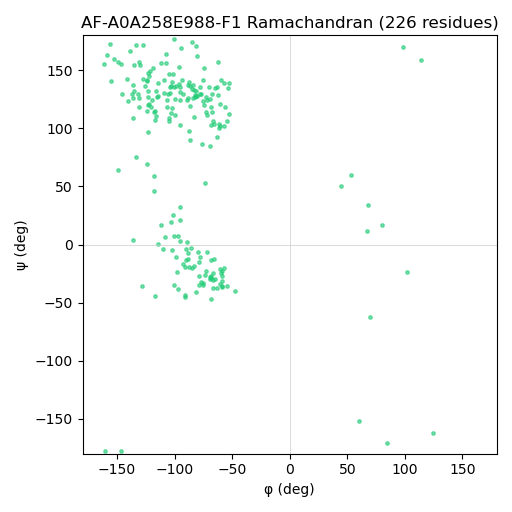 ? 12.351 -4.047 7.886 1.00 94.44 128 GLU A N 1
ATOM 1005 C CA . GLU A 1 128 ? 12.568 -3.123 6.774 1.00 94.44 128 GLU A CA 1
ATOM 1006 C C . GLU A 1 128 ? 13.185 -3.902 5.608 1.00 94.44 128 GLU A C 1
ATOM 1008 O O . GLU A 1 128 ? 14.175 -4.605 5.794 1.00 94.44 128 GLU A O 1
ATOM 1013 N N . PHE A 1 129 ? 12.603 -3.757 4.419 1.00 93.50 129 PHE A N 1
ATOM 1014 C CA . PHE A 1 129 ? 12.998 -4.454 3.198 1.00 93.50 129 PHE A CA 1
ATOM 1015 C C . PHE A 1 129 ? 13.322 -3.407 2.124 1.00 93.50 129 PHE A C 1
ATOM 1017 O O . PHE A 1 129 ? 12.407 -2.838 1.513 1.00 93.50 129 PHE A O 1
ATOM 1024 N N . PRO A 1 130 ? 14.608 -3.062 1.933 1.00 90.25 130 PRO A N 1
ATOM 1025 C CA . PRO A 1 130 ? 15.018 -2.125 0.897 1.00 90.25 130 PRO A CA 1
ATOM 1026 C C . PRO A 1 130 ? 14.677 -2.670 -0.488 1.00 90.25 130 PRO A C 1
ATOM 1028 O O . PRO A 1 130 ? 15.099 -3.775 -0.820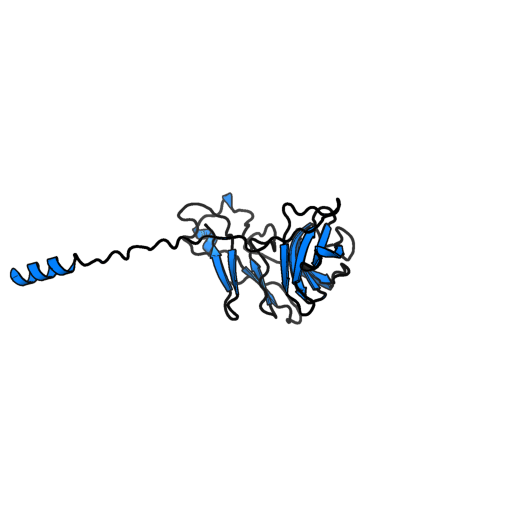 1.00 90.25 130 PRO A O 1
ATOM 1031 N N . VAL A 1 131 ? 13.995 -1.870 -1.310 1.00 87.19 131 VAL A N 1
ATOM 1032 C CA . VAL A 1 131 ? 13.760 -2.225 -2.714 1.00 87.19 131 VAL A CA 1
ATOM 1033 C C . VAL A 1 131 ? 14.955 -1.757 -3.522 1.00 87.19 131 VAL A C 1
ATOM 1035 O O . VAL A 1 131 ? 15.038 -0.606 -3.947 1.00 87.19 131 VAL A O 1
ATOM 1038 N N . LYS A 1 132 ? 15.951 -2.632 -3.661 1.00 79.12 132 LYS A N 1
ATOM 1039 C CA . LYS A 1 132 ? 17.120 -2.329 -4.485 1.00 79.12 132 LYS A CA 1
ATOM 1040 C C . LYS A 1 132 ? 16.738 -2.489 -5.940 1.00 79.12 132 LYS A C 1
ATOM 1042 O O . LYS A 1 132 ? 16.221 -3.522 -6.350 1.00 79.12 132 LYS A O 1
ATOM 1047 N N . ASP A 1 133 ? 17.041 -1.472 -6.717 1.00 72.69 133 ASP A N 1
ATOM 1048 C CA . ASP A 1 133 ? 16.924 -1.545 -8.153 1.00 72.69 133 ASP A CA 1
ATOM 1049 C C . ASP A 1 133 ? 18.160 -0.927 -8.774 1.00 72.69 133 ASP A C 1
ATOM 1051 O O . ASP A 1 133 ? 18.404 0.274 -8.671 1.00 72.69 133 ASP A O 1
ATOM 1055 N N . THR A 1 134 ? 18.980 -1.790 -9.350 1.00 66.75 134 THR A N 1
ATOM 1056 C CA . THR A 1 134 ? 20.200 -1.395 -10.041 1.00 66.75 134 THR A CA 1
ATOM 1057 C C . THR A 1 134 ? 19.946 -1.082 -11.514 1.00 66.75 134 THR A C 1
ATOM 1059 O O . THR A 1 134 ? 20.872 -0.622 -12.177 1.00 66.75 134 THR A O 1
ATOM 1062 N N . GLN A 1 135 ? 18.734 -1.333 -12.030 1.00 65.38 135 GLN A N 1
ATOM 1063 C CA . GLN A 1 135 ? 18.410 -1.249 -13.455 1.00 65.38 135 GLN A CA 1
ATOM 1064 C C . GLN A 1 135 ? 17.359 -0.184 -13.790 1.00 65.38 135 GLN A C 1
ATOM 1066 O O . GLN A 1 135 ? 17.557 0.542 -14.761 1.00 65.38 135 GLN A O 1
ATOM 1071 N N . ASN A 1 136 ? 16.265 -0.064 -13.031 1.00 61.44 136 ASN A N 1
ATOM 1072 C CA . ASN A 1 136 ? 15.124 0.791 -13.388 1.00 61.44 136 ASN A CA 1
ATOM 1073 C C . ASN A 1 136 ? 15.116 2.184 -12.719 1.00 61.44 136 ASN A C 1
ATOM 1075 O O . ASN A 1 136 ? 14.140 2.919 -12.891 1.00 61.44 136 ASN A O 1
ATOM 1079 N N . ASP A 1 137 ? 16.183 2.580 -12.002 1.00 67.81 137 ASP A N 1
ATOM 1080 C CA . ASP A 1 137 ? 16.319 3.904 -11.359 1.00 67.81 137 ASP A CA 1
ATOM 1081 C C . ASP A 1 137 ? 15.021 4.324 -10.632 1.00 67.81 137 ASP A C 1
ATOM 1083 O O . ASP A 1 137 ? 14.466 5.409 -10.858 1.00 67.81 137 ASP A O 1
ATOM 1087 N N . VAL A 1 138 ? 14.475 3.433 -9.791 1.00 71.38 138 VAL A N 1
ATOM 1088 C CA . VAL A 1 138 ? 13.222 3.708 -9.070 1.00 71.38 138 VAL A CA 1
ATOM 1089 C C . VAL A 1 138 ? 13.325 5.016 -8.304 1.00 71.38 138 VAL A C 1
ATOM 1091 O O . VAL A 1 138 ? 14.327 5.299 -7.647 1.00 71.38 138 VAL A O 1
ATOM 1094 N N . ASN A 1 139 ? 12.270 5.822 -8.411 1.00 70.56 139 ASN A N 1
ATOM 1095 C CA . ASN A 1 139 ? 12.150 7.068 -7.666 1.00 70.56 139 ASN A CA 1
ATOM 1096 C C . ASN A 1 139 ? 11.430 6.846 -6.325 1.00 70.56 139 ASN A C 1
ATOM 1098 O O . ASN A 1 139 ? 11.835 7.363 -5.286 1.00 70.56 139 ASN A O 1
ATOM 1102 N N . TYR A 1 140 ? 10.346 6.066 -6.337 1.00 77.56 140 TYR A N 1
ATOM 1103 C CA . TYR A 1 140 ? 9.646 5.628 -5.135 1.00 77.56 140 TYR A CA 1
ATOM 1104 C C . TYR A 1 140 ? 8.803 4.380 -5.414 1.00 77.56 140 TYR A C 1
ATOM 1106 O O . TYR A 1 140 ? 8.469 4.081 -6.560 1.00 77.56 140 TYR A O 1
ATOM 1114 N N . ILE A 1 141 ? 8.404 3.696 -4.342 1.00 84.75 141 ILE A N 1
ATOM 1115 C CA . ILE A 1 141 ? 7.395 2.633 -4.370 1.00 84.75 141 ILE A CA 1
ATOM 1116 C C . ILE A 1 141 ? 6.139 3.087 -3.632 1.00 84.75 141 ILE A C 1
ATOM 1118 O O . ILE A 1 141 ? 6.196 3.960 -2.759 1.00 84.75 141 ILE A O 1
ATOM 1122 N N . SER A 1 142 ? 5.001 2.495 -3.968 1.00 87.75 142 SER A N 1
ATOM 1123 C CA . SER A 1 142 ? 3.718 2.877 -3.387 1.00 87.75 142 SER A CA 1
ATOM 1124 C C . SER A 1 142 ? 2.749 1.709 -3.290 1.00 87.75 142 SER A C 1
ATOM 1126 O O . SER A 1 142 ? 2.864 0.752 -4.046 1.00 87.75 142 SER A O 1
ATOM 1128 N N . SER A 1 143 ? 1.786 1.833 -2.378 1.00 89.19 143 SER A N 1
ATOM 1129 C CA . SER A 1 143 ? 0.637 0.931 -2.243 1.00 89.19 143 SER A CA 1
ATOM 1130 C C . SER A 1 143 ? -0.640 1.750 -2.095 1.00 89.19 143 SER A C 1
ATOM 1132 O O . SER A 1 143 ? -1.136 1.925 -0.984 1.00 89.19 143 SER A O 1
ATOM 1134 N N . THR A 1 144 ? -1.127 2.337 -3.188 1.00 86.88 144 THR A N 1
ATOM 1135 C CA . THR A 1 144 ? -2.355 3.157 -3.182 1.00 86.88 144 THR A CA 1
ATOM 1136 C C . THR A 1 144 ? -3.544 2.358 -3.711 1.00 86.88 144 THR A C 1
ATOM 1138 O O . THR A 1 144 ? -3.374 1.236 -4.170 1.00 86.88 144 THR A O 1
ATOM 1141 N N . GLY A 1 145 ? -4.752 2.931 -3.713 1.00 80.19 145 GLY A N 1
ATOM 1142 C CA . GLY A 1 145 ? -5.910 2.269 -4.330 1.00 80.19 145 GLY A CA 1
ATOM 1143 C C . GLY A 1 145 ? -5.729 1.951 -5.825 1.00 80.19 145 GLY A C 1
ATOM 1144 O O . GLY A 1 145 ? -6.311 0.991 -6.313 1.00 80.19 145 GLY A O 1
ATOM 1145 N N . GLU A 1 146 ? -4.898 2.712 -6.548 1.00 78.25 146 GLU A N 1
ATOM 1146 C CA . GLU A 1 146 ? -4.630 2.490 -7.982 1.00 78.25 146 GLU A CA 1
ATOM 1147 C C . GLU A 1 146 ? -3.483 1.501 -8.243 1.00 78.25 146 GLU A C 1
ATOM 1149 O O . GLU A 1 146 ? -3.343 0.997 -9.354 1.00 78.25 146 GLU A O 1
ATOM 1154 N N . ILE A 1 147 ? -2.638 1.276 -7.236 1.00 82.12 147 ILE A N 1
ATOM 1155 C CA . ILE A 1 147 ? -1.425 0.453 -7.296 1.00 82.12 147 ILE A CA 1
ATOM 1156 C C . ILE A 1 147 ? -1.174 -0.187 -5.928 1.00 82.12 147 ILE A C 1
ATOM 1158 O O . ILE A 1 147 ? -0.213 0.183 -5.255 1.00 82.12 147 ILE A O 1
ATOM 1162 N N . PRO A 1 148 ? -2.060 -1.070 -5.444 1.00 85.06 148 PRO A N 1
ATOM 1163 C CA . PRO A 1 148 ? -1.925 -1.619 -4.105 1.00 85.06 148 PRO A CA 1
ATOM 1164 C C . PRO A 1 148 ? -0.909 -2.756 -4.081 1.00 85.06 148 PRO A C 1
ATOM 1166 O O . PRO A 1 148 ? -0.601 -3.375 -5.098 1.00 85.06 148 PRO A O 1
ATOM 1169 N N . PHE A 1 149 ? -0.443 -3.087 -2.882 1.00 88.75 149 PHE A N 1
ATOM 1170 C CA . PHE A 1 149 ? 0.188 -4.377 -2.651 1.00 88.75 149 PHE A CA 1
ATOM 1171 C C . PHE A 1 149 ? -0.804 -5.507 -2.872 1.00 88.75 149 PHE A C 1
ATOM 1173 O O . PHE A 1 149 ? -1.927 -5.470 -2.360 1.00 88.75 149 PHE A O 1
ATOM 1180 N N . LEU A 1 150 ? -0.352 -6.535 -3.572 1.00 85.88 150 LEU A N 1
ATOM 1181 C CA . LEU A 1 150 ? -1.071 -7.782 -3.773 1.00 85.88 150 LEU A CA 1
ATOM 1182 C C . LEU A 1 150 ? -0.477 -8.817 -2.837 1.00 85.88 150 LEU A C 1
ATOM 1184 O O . LEU A 1 150 ? 0.735 -8.845 -2.636 1.00 85.88 150 LEU A O 1
ATOM 1188 N N . PHE A 1 151 ? -1.325 -9.635 -2.232 1.00 83.69 151 PHE A N 1
ATOM 1189 C CA . PHE A 1 151 ? -0.897 -10.593 -1.226 1.00 83.69 151 PHE A CA 1
ATOM 1190 C C . PHE A 1 151 ? -1.579 -11.930 -1.466 1.00 83.69 151 PHE A C 1
ATOM 1192 O O . PHE A 1 151 ? -2.804 -11.974 -1.526 1.00 83.69 151 PHE A O 1
ATOM 1199 N N . ASP A 1 152 ? -0.785 -12.992 -1.573 1.00 77.31 152 ASP A N 1
ATOM 1200 C CA . ASP A 1 152 ? -1.267 -14.362 -1.800 1.00 77.31 152 ASP A CA 1
ATOM 1201 C C . ASP A 1 152 ? -1.297 -15.218 -0.515 1.00 77.31 152 ASP A C 1
ATOM 1203 O O . ASP A 1 152 ? -1.521 -16.425 -0.569 1.00 77.31 152 ASP A O 1
ATOM 1207 N N . GLY A 1 153 ? -1.041 -14.612 0.652 1.00 78.88 153 GLY A N 1
ATOM 1208 C CA . GLY A 1 153 ? -0.901 -15.313 1.934 1.00 78.88 153 GLY A CA 1
ATOM 1209 C C . GLY A 1 153 ? 0.551 -15.508 2.386 1.00 78.88 153 GLY A C 1
ATOM 1210 O O . GLY A 1 153 ? 0.804 -15.620 3.583 1.00 78.88 153 GLY A O 1
ATOM 1211 N N . LYS A 1 154 ? 1.514 -15.499 1.460 1.00 83.81 154 LYS A N 1
ATOM 1212 C CA . LYS A 1 154 ? 2.941 -15.754 1.741 1.00 83.81 154 LYS A CA 1
ATOM 1213 C C . LYS A 1 154 ? 3.846 -14.670 1.176 1.00 83.81 154 LYS A C 1
ATOM 1215 O O . LYS A 1 154 ? 4.858 -14.305 1.768 1.00 83.81 154 LYS A O 1
ATOM 1220 N N . LYS A 1 155 ? 3.465 -14.145 0.022 1.00 89.94 155 LYS A N 1
ATOM 1221 C CA . LYS A 1 155 ? 4.248 -13.235 -0.787 1.00 89.94 155 LYS A CA 1
ATOM 1222 C C . LYS A 1 155 ? 3.485 -11.957 -1.049 1.00 89.94 155 LYS A C 1
ATOM 1224 O O . LYS A 1 155 ? 2.274 -11.961 -1.273 1.00 89.94 155 LYS A O 1
ATOM 1229 N N . VAL A 1 156 ? 4.222 -10.857 -1.032 1.00 90.94 156 VAL A N 1
ATOM 1230 C CA . VAL A 1 156 ? 3.712 -9.538 -1.379 1.00 90.94 156 VAL A CA 1
ATOM 1231 C C . VAL A 1 156 ? 4.265 -9.139 -2.733 1.00 90.94 156 VAL A C 1
ATOM 1233 O O . VAL A 1 156 ? 5.477 -9.079 -2.913 1.00 90.94 156 VAL A O 1
ATOM 1236 N N . PHE A 1 157 ? 3.377 -8.813 -3.660 1.00 89.44 157 PHE A N 1
ATOM 1237 C CA . PHE A 1 157 ? 3.730 -8.242 -4.949 1.00 89.44 157 PHE A CA 1
ATOM 1238 C C . PHE A 1 157 ? 3.407 -6.755 -4.917 1.00 89.44 157 PHE A C 1
ATOM 1240 O O . PHE A 1 157 ? 2.308 -6.353 -4.530 1.00 89.44 157 PHE A O 1
ATOM 1247 N N . GLY A 1 158 ? 4.361 -5.930 -5.319 1.00 87.75 158 GLY A N 1
ATOM 1248 C CA . GLY A 1 158 ? 4.143 -4.507 -5.514 1.00 87.75 158 GLY A CA 1
ATOM 1249 C C . GLY A 1 158 ? 4.494 -4.111 -6.936 1.00 87.75 158 GLY A C 1
ATOM 1250 O O . GLY A 1 158 ? 5.388 -4.685 -7.555 1.00 87.75 158 GLY A O 1
ATOM 1251 N N . ALA A 1 159 ? 3.776 -3.123 -7.455 1.00 82.44 159 ALA A N 1
ATOM 1252 C CA . ALA A 1 159 ? 4.044 -2.566 -8.769 1.00 82.44 159 ALA A CA 1
ATOM 1253 C C . ALA A 1 159 ? 4.810 -1.247 -8.645 1.00 82.44 159 ALA A C 1
ATOM 1255 O O . ALA A 1 159 ? 4.589 -0.458 -7.719 1.00 82.44 159 ALA A O 1
ATOM 1256 N N . GLN A 1 160 ? 5.682 -0.982 -9.610 1.00 76.38 160 GLN A N 1
ATOM 1257 C CA . GLN A 1 160 ? 6.316 0.314 -9.788 1.00 76.38 160 GLN A CA 1
ATOM 1258 C C . GLN A 1 160 ? 5.905 0.901 -11.139 1.00 76.38 160 GLN A C 1
ATOM 1260 O O . GLN A 1 160 ? 6.305 0.389 -12.182 1.00 76.38 160 GLN A O 1
ATOM 1265 N N . PRO A 1 161 ? 5.167 2.020 -11.140 1.00 64.00 161 PRO A N 1
ATOM 1266 C CA . PRO A 1 161 ? 4.784 2.665 -12.390 1.00 64.00 161 PRO A CA 1
ATOM 1267 C C . PRO A 1 161 ? 5.623 3.904 -12.743 1.00 64.00 161 PRO A C 1
ATOM 1269 O O . PRO A 1 161 ? 5.417 4.488 -13.805 1.00 64.00 161 PRO A O 1
ATOM 1272 N N . PHE A 1 162 ? 6.546 4.339 -11.873 1.00 71.50 162 PHE A N 1
ATOM 1273 C CA . PHE A 1 162 ? 7.272 5.604 -12.039 1.00 71.50 162 PHE A CA 1
ATOM 1274 C C . PHE A 1 162 ? 8.775 5.399 -12.215 1.00 71.50 162 PHE A C 1
ATOM 1276 O O . PHE A 1 162 ? 9.498 5.111 -11.258 1.00 71.50 162 PHE A O 1
ATOM 1283 N N . PHE A 1 163 ? 9.235 5.613 -13.444 1.00 74.94 163 PHE A N 1
ATOM 1284 C CA . PHE A 1 163 ? 10.648 5.670 -13.801 1.00 74.94 163 PHE A CA 1
ATOM 1285 C C . PHE A 1 163 ? 11.179 7.092 -13.631 1.00 74.94 163 PHE A C 1
ATOM 1287 O O . PHE A 1 163 ? 10.505 8.062 -13.993 1.00 74.94 163 PHE A O 1
ATOM 1294 N N . ARG A 1 164 ? 12.402 7.238 -13.116 1.00 76.00 164 ARG A N 1
ATOM 1295 C CA . ARG A 1 164 ? 13.042 8.554 -12.962 1.00 76.00 164 ARG A CA 1
ATOM 1296 C C . ARG A 1 164 ? 13.215 9.287 -14.298 1.00 76.00 164 ARG A C 1
ATOM 1298 O O . ARG A 1 164 ? 13.081 10.505 -14.343 1.00 76.00 164 ARG A O 1
ATOM 1305 N N . ASN A 1 165 ? 13.465 8.547 -15.373 1.00 80.38 165 ASN A N 1
ATOM 1306 C CA . ASN A 1 165 ? 13.688 9.028 -16.738 1.00 80.38 165 ASN A CA 1
ATOM 1307 C C . ASN A 1 165 ? 12.451 8.862 -17.646 1.00 80.38 165 ASN A C 1
ATOM 1309 O O . ASN A 1 165 ? 12.591 8.792 -18.865 1.00 80.38 165 ASN A O 1
ATOM 1313 N N . PHE A 1 166 ? 11.234 8.816 -17.085 1.00 81.75 166 PHE A N 1
ATOM 1314 C CA . PHE A 1 166 ? 9.987 8.591 -17.840 1.00 81.75 166 PHE A CA 1
ATOM 1315 C C . PHE A 1 166 ? 9.855 9.465 -19.107 1.00 81.75 166 PHE A C 1
ATOM 1317 O O . PHE A 1 166 ? 9.425 8.994 -20.165 1.00 81.75 166 PHE A O 1
ATOM 1324 N N . PHE A 1 167 ? 10.257 10.737 -19.029 1.00 82.94 167 PHE A N 1
ATOM 1325 C CA . PHE A 1 167 ? 10.188 11.670 -20.157 1.00 82.94 167 PHE A CA 1
ATOM 1326 C C . PHE A 1 167 ? 11.155 11.334 -21.298 1.00 82.94 167 PHE A C 1
ATOM 1328 O O . PHE A 1 167 ? 10.809 11.588 -22.451 1.00 82.94 167 PHE A O 1
ATOM 1335 N N . ASP A 1 168 ? 12.270 10.665 -21.010 1.00 86.12 168 ASP A N 1
ATOM 1336 C CA . ASP A 1 168 ? 13.318 10.339 -21.983 1.00 86.12 168 ASP A CA 1
ATOM 1337 C C . ASP A 1 168 ? 13.199 8.908 -22.532 1.00 86.12 168 ASP A C 1
ATOM 1339 O O . ASP A 1 168 ? 13.640 8.634 -23.643 1.00 86.12 168 ASP A O 1
ATOM 1343 N N . MET A 1 169 ? 12.552 7.996 -21.797 1.00 83.44 169 MET A N 1
ATOM 1344 C CA . MET A 1 169 ? 12.382 6.594 -22.206 1.00 83.44 169 MET A CA 1
ATOM 1345 C C . MET A 1 169 ? 11.625 6.438 -23.530 1.00 83.44 169 MET A C 1
ATOM 1347 O O . MET A 1 169 ? 10.623 7.111 -23.770 1.00 83.44 169 MET A O 1
ATOM 1351 N N . THR A 1 170 ? 12.029 5.491 -24.369 1.00 84.50 170 THR A N 1
ATOM 1352 C CA . THR A 1 170 ? 11.271 5.073 -25.557 1.00 84.50 170 THR A CA 1
ATOM 1353 C C . THR A 1 170 ? 10.378 3.867 -25.252 1.00 84.50 170 THR A C 1
ATOM 1355 O O . THR A 1 170 ? 10.527 3.212 -24.222 1.00 84.50 170 THR A O 1
ATOM 1358 N N . ALA A 1 171 ? 9.466 3.526 -26.167 1.00 80.75 171 ALA A N 1
ATOM 1359 C CA . ALA A 1 171 ? 8.665 2.302 -26.057 1.00 80.75 171 ALA A CA 1
ATOM 1360 C C . ALA A 1 171 ? 9.545 1.034 -25.996 1.00 80.75 171 ALA A C 1
ATOM 1362 O O . ALA A 1 171 ? 9.273 0.126 -25.217 1.00 80.75 171 ALA A O 1
ATOM 1363 N N . SER A 1 172 ? 10.661 1.020 -26.737 1.00 82.19 172 SER A N 1
ATOM 1364 C CA . SER A 1 172 ? 11.634 -0.083 -26.712 1.00 82.19 172 SER A CA 1
ATOM 1365 C C . SER A 1 172 ? 12.374 -0.218 -25.379 1.00 82.19 172 SER A C 1
ATOM 1367 O O . SER A 1 172 ? 12.849 -1.298 -25.036 1.00 82.19 172 SER A O 1
ATOM 1369 N N . ASP A 1 173 ? 12.476 0.866 -24.607 1.00 82.44 173 ASP A N 1
ATOM 1370 C CA . ASP A 1 173 ? 13.094 0.816 -23.284 1.00 82.44 173 ASP A CA 1
ATOM 1371 C C . ASP A 1 173 ? 12.143 0.198 -22.263 1.00 82.44 173 ASP A C 1
ATOM 1373 O O . ASP A 1 173 ? 12.587 -0.526 -21.381 1.00 82.44 173 ASP A O 1
ATOM 1377 N N . LEU A 1 174 ? 10.831 0.397 -22.423 1.00 78.88 174 LEU A N 1
ATOM 1378 C CA . LEU A 1 174 ? 9.817 -0.129 -21.512 1.00 78.88 174 LEU A CA 1
ATOM 1379 C C . LEU A 1 174 ? 9.857 -1.665 -21.393 1.00 78.88 174 LEU A C 1
ATOM 1381 O O . LEU A 1 174 ? 9.659 -2.200 -20.302 1.00 78.88 174 LEU A O 1
ATOM 1385 N N . GLY A 1 175 ? 10.165 -2.364 -22.490 1.00 78.81 175 GLY A N 1
ATOM 1386 C CA . GLY A 1 175 ? 10.317 -3.824 -22.517 1.00 78.81 175 GLY A CA 1
ATOM 1387 C C . GLY A 1 175 ? 11.537 -4.351 -21.749 1.00 78.81 175 GLY A C 1
ATOM 1388 O O . GLY A 1 175 ? 11.616 -5.550 -21.487 1.00 78.81 175 GLY A O 1
ATOM 1389 N N . LYS A 1 176 ? 12.476 -3.474 -21.364 1.00 80.75 176 LYS A N 1
ATOM 1390 C CA . LYS A 1 176 ? 13.707 -3.830 -20.639 1.00 80.75 176 LYS A CA 1
ATOM 1391 C C . LYS A 1 176 ? 13.558 -3.736 -19.122 1.00 80.75 176 LYS A C 1
ATOM 1393 O O . LYS A 1 176 ? 14.401 -4.276 -18.415 1.00 80.75 176 LYS A O 1
ATOM 1398 N N . TYR A 1 177 ? 12.528 -3.045 -18.634 1.00 79.38 177 TYR A N 1
ATOM 1399 C CA . TYR A 1 177 ? 12.366 -2.774 -17.211 1.00 79.38 177 TYR A CA 1
ATOM 1400 C C . TYR A 1 177 ? 11.360 -3.721 -16.560 1.00 79.38 177 TYR A C 1
ATOM 1402 O O . TYR A 1 177 ? 10.251 -3.944 -17.059 1.00 79.38 177 TYR A O 1
ATOM 1410 N N . SER A 1 178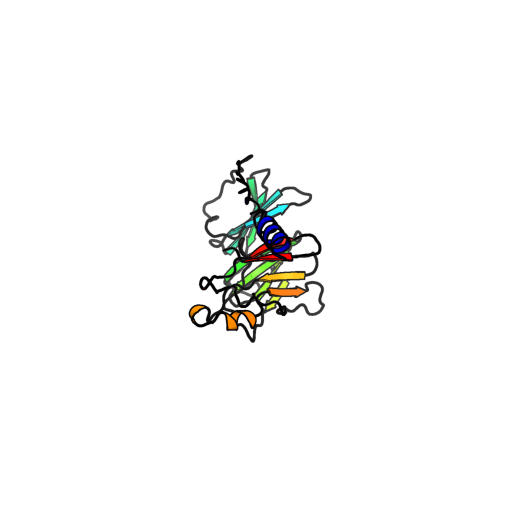 ? 11.743 -4.226 -15.393 1.00 82.19 178 SER A N 1
ATOM 1411 C CA . SER A 1 178 ? 10.850 -4.954 -14.501 1.00 82.19 178 SER A CA 1
ATOM 1412 C C . SER A 1 178 ? 9.961 -3.965 -13.757 1.00 82.19 178 SER A C 1
ATOM 1414 O O . SER A 1 178 ? 10.455 -3.018 -13.157 1.00 82.19 178 SER A O 1
ATOM 1416 N N . HIS A 1 179 ? 8.647 -4.184 -13.769 1.00 81.06 179 HIS A N 1
ATOM 1417 C CA . HIS A 1 179 ? 7.687 -3.269 -13.130 1.00 81.06 179 HIS A CA 1
ATOM 1418 C C . HIS A 1 179 ? 6.944 -3.893 -11.944 1.00 81.06 179 HIS A C 1
ATOM 1420 O O . HIS A 1 179 ? 6.117 -3.230 -11.317 1.00 81.06 179 HIS A O 1
ATOM 1426 N N . ILE A 1 180 ? 7.240 -5.154 -11.624 1.00 85.44 180 ILE A N 1
ATOM 1427 C CA . ILE A 1 180 ? 6.702 -5.864 -10.464 1.00 85.44 180 ILE A CA 1
ATOM 1428 C C . ILE A 1 180 ? 7.877 -6.343 -9.624 1.00 85.44 180 ILE A C 1
ATOM 1430 O O . ILE A 1 180 ? 8.768 -7.025 -10.132 1.00 85.44 180 ILE A O 1
ATOM 1434 N N . TYR A 1 181 ? 7.858 -6.004 -8.341 1.00 88.94 181 TYR A N 1
ATOM 1435 C CA . TYR A 1 181 ? 8.732 -6.615 -7.352 1.00 88.94 181 TYR A CA 1
ATOM 1436 C C . TYR A 1 181 ? 7.934 -7.542 -6.445 1.00 88.94 181 TYR A C 1
ATOM 1438 O O . TYR A 1 181 ? 6.725 -7.393 -6.250 1.00 88.94 181 TYR A O 1
ATOM 1446 N N . LEU A 1 182 ? 8.653 -8.488 -5.871 1.00 91.38 182 LEU A N 1
ATOM 1447 C CA . LEU A 1 182 ? 8.158 -9.521 -4.993 1.00 91.38 182 LEU A CA 1
ATOM 1448 C C . LEU A 1 182 ? 8.910 -9.461 -3.667 1.00 91.38 182 LEU A C 1
ATOM 1450 O O . LEU A 1 182 ? 10.118 -9.253 -3.651 1.00 91.38 182 LEU A O 1
ATOM 1454 N N . LEU A 1 183 ? 8.199 -9.664 -2.564 1.00 93.12 183 LEU A N 1
ATOM 1455 C CA . LEU A 1 183 ? 8.755 -9.922 -1.242 1.00 93.12 183 LEU A CA 1
ATOM 1456 C C . LEU A 1 183 ? 8.172 -11.235 -0.717 1.00 93.12 183 LEU A C 1
ATOM 1458 O O . LEU A 1 183 ? 6.969 -11.315 -0.462 1.00 93.12 183 LEU A O 1
ATOM 1462 N N . ASP A 1 184 ? 9.017 -12.247 -0.529 1.00 92.50 184 ASP A N 1
ATOM 1463 C CA . ASP A 1 184 ? 8.634 -13.477 0.169 1.00 92.50 184 ASP A CA 1
ATOM 1464 C C . ASP A 1 184 ? 8.763 -13.269 1.684 1.00 92.50 184 ASP A C 1
ATOM 1466 O O . ASP A 1 184 ? 9.868 -13.143 2.214 1.00 92.50 184 ASP A O 1
ATOM 1470 N N . MET A 1 185 ? 7.626 -13.208 2.379 1.00 86.88 185 MET A N 1
ATOM 1471 C CA . MET A 1 185 ? 7.579 -12.933 3.818 1.00 86.88 185 MET A CA 1
ATOM 1472 C C . MET A 1 185 ? 7.926 -14.165 4.668 1.00 86.88 185 MET A C 1
ATOM 1474 O O . MET A 1 185 ? 8.189 -14.014 5.860 1.00 86.88 185 MET A O 1
ATOM 1478 N N . GLU A 1 186 ? 7.926 -15.371 4.087 1.00 89.06 186 GLU A N 1
ATOM 1479 C CA . GLU A 1 186 ? 8.297 -16.619 4.771 1.00 89.06 186 GLU A CA 1
ATOM 1480 C C . GLU A 1 186 ? 9.799 -16.928 4.643 1.00 89.06 186 GLU A C 1
ATOM 1482 O O . GLU A 1 186 ? 10.332 -17.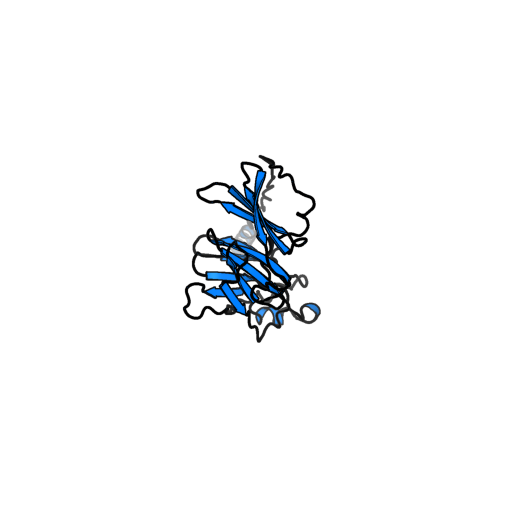779 5.363 1.00 89.06 186 GLU A O 1
ATOM 1487 N N . ALA A 1 187 ? 10.507 -16.237 3.746 1.00 90.12 187 ALA A N 1
ATOM 1488 C CA . ALA A 1 187 ? 11.934 -16.429 3.554 1.00 90.12 187 ALA A CA 1
ATOM 1489 C C . ALA A 1 187 ? 12.734 -16.027 4.806 1.00 90.12 187 ALA A C 1
ATOM 1491 O O . ALA A 1 187 ? 12.566 -14.951 5.378 1.00 90.12 187 ALA A O 1
ATOM 1492 N N . LYS A 1 188 ? 13.692 -16.879 5.200 1.00 86.06 188 LYS A N 1
ATOM 1493 C CA . LYS A 1 188 ? 14.565 -16.652 6.369 1.00 86.06 188 LYS A CA 1
ATOM 1494 C C . LYS A 1 188 ? 15.308 -15.309 6.313 1.00 86.06 188 LYS A C 1
ATOM 1496 O O . LYS A 1 188 ? 15.517 -14.686 7.348 1.00 86.06 188 LYS A O 1
ATOM 1501 N N . ASN A 1 189 ? 15.697 -14.892 5.110 1.00 86.94 189 ASN A N 1
ATOM 1502 C CA . ASN A 1 189 ? 16.295 -13.594 4.813 1.00 86.94 189 ASN A CA 1
ATOM 1503 C C . ASN A 1 189 ? 15.438 -12.926 3.735 1.00 86.94 189 ASN A C 1
ATOM 1505 O O . ASN A 1 189 ? 15.838 -12.868 2.576 1.00 86.94 189 ASN A O 1
ATOM 1509 N N . ALA A 1 190 ? 14.219 -12.538 4.103 1.00 90.50 190 ALA A N 1
ATOM 1510 C CA . ALA A 1 190 ? 13.290 -11.895 3.188 1.00 90.50 190 ALA A CA 1
ATOM 1511 C C . ALA A 1 190 ? 13.918 -10.632 2.576 1.00 90.50 190 ALA A C 1
ATOM 1513 O O . ALA A 1 190 ? 14.266 -9.680 3.277 1.00 90.50 190 ALA A O 1
ATOM 1514 N N . GL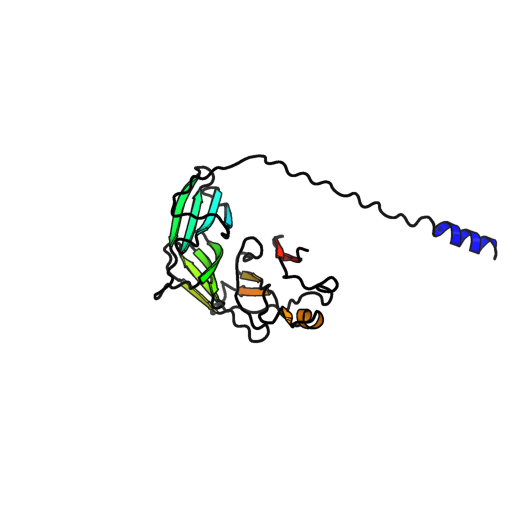U A 1 191 ? 14.060 -10.643 1.257 1.00 91.12 191 GLU A N 1
ATOM 1515 C CA . GLU A 1 191 ? 14.533 -9.531 0.443 1.00 91.12 191 GLU A CA 1
ATOM 1516 C C . GLU A 1 191 ? 13.561 -9.335 -0.716 1.00 91.12 191 GLU A C 1
ATOM 1518 O O . GLU A 1 191 ? 12.814 -10.244 -1.082 1.00 91.12 191 GLU A O 1
ATOM 1523 N N . THR A 1 192 ? 13.547 -8.130 -1.278 1.00 91.19 192 THR A N 1
ATOM 1524 C CA . THR A 1 192 ? 12.723 -7.859 -2.452 1.00 91.19 192 THR A CA 1
ATOM 1525 C C . THR A 1 192 ? 13.469 -8.218 -3.726 1.00 91.19 192 THR A C 1
ATOM 1527 O O . THR A 1 192 ? 14.620 -7.807 -3.889 1.00 91.19 192 THR A O 1
ATOM 1530 N N . GLU A 1 193 ? 12.794 -8.875 -4.658 1.00 90.19 193 GLU A N 1
ATOM 1531 C CA . GLU A 1 193 ? 13.323 -9.190 -5.984 1.00 90.19 193 GLU A CA 1
ATOM 1532 C C . GLU A 1 193 ? 12.436 -8.615 -7.087 1.00 90.19 193 GLU A C 1
ATOM 1534 O O . GLU A 1 193 ? 11.215 -8.557 -6.955 1.00 90.19 193 GLU A O 1
ATOM 1539 N N . TRP A 1 194 ? 13.045 -8.183 -8.188 1.00 88.25 194 TRP A N 1
ATOM 1540 C CA . TRP A 1 194 ? 12.310 -7.763 -9.378 1.00 88.25 194 TRP A CA 1
ATOM 1541 C C . TRP A 1 194 ? 11.977 -8.976 -10.230 1.00 88.25 194 TRP A C 1
ATOM 1543 O O . TRP A 1 194 ? 12.866 -9.730 -10.623 1.00 88.25 194 TRP A O 1
ATOM 1553 N N . LEU A 1 195 ? 10.699 -9.147 -10.555 1.00 87.56 195 LEU A N 1
ATOM 1554 C CA . LEU A 1 195 ? 10.271 -10.203 -11.459 1.00 87.56 195 LEU A CA 1
ATOM 1555 C C . LEU A 1 195 ? 10.633 -9.819 -12.892 1.00 87.56 195 LEU A C 1
ATOM 1557 O O . LEU A 1 195 ? 10.478 -8.663 -13.287 1.00 87.56 195 LEU A O 1
ATOM 1561 N N . SER A 1 196 ? 11.067 -10.785 -13.702 1.00 85.81 196 SER A N 1
ATOM 1562 C CA . SER A 1 196 ? 11.347 -10.597 -15.135 1.00 85.81 196 SER A CA 1
ATOM 1563 C C . SER A 1 196 ? 10.056 -10.478 -15.959 1.00 85.81 196 SER A C 1
ATOM 1565 O O . SER A 1 196 ? 9.838 -11.214 -16.917 1.00 85.81 196 SER A O 1
ATOM 1567 N N . ILE A 1 197 ? 9.176 -9.567 -15.544 1.00 80.62 197 ILE A N 1
ATOM 1568 C CA . ILE A 1 197 ? 7.914 -9.227 -16.187 1.00 80.62 197 ILE A CA 1
ATOM 1569 C C . ILE A 1 197 ? 8.042 -7.774 -16.633 1.00 80.62 197 ILE A C 1
ATOM 1571 O O . ILE A 1 197 ? 8.108 -6.858 -15.808 1.00 80.62 197 ILE A O 1
ATOM 1575 N N . SER A 1 198 ? 8.109 -7.573 -17.942 1.00 79.25 198 SER A N 1
ATOM 1576 C CA . SER A 1 198 ? 8.168 -6.257 -18.571 1.00 79.25 198 SER A CA 1
ATOM 1577 C C . SER A 1 198 ? 6.846 -5.924 -19.253 1.00 79.25 198 SER A C 1
ATOM 1579 O O . SER A 1 198 ? 5.977 -6.782 -19.428 1.00 79.25 198 SER A O 1
ATOM 1581 N N . ASN A 1 199 ? 6.647 -4.648 -19.580 1.00 77.38 199 ASN A N 1
ATOM 1582 C CA . ASN A 1 199 ? 5.470 -4.269 -20.355 1.00 77.38 199 ASN A CA 1
ATOM 1583 C C . ASN A 1 199 ? 5.649 -4.695 -21.822 1.00 77.38 199 ASN A C 1
ATOM 1585 O O . ASN A 1 199 ? 6.780 -4.690 -22.319 1.00 77.38 199 ASN A O 1
ATOM 1589 N N . PRO A 1 200 ? 4.551 -4.967 -22.546 1.00 78.19 200 PRO A N 1
ATOM 1590 C CA . PRO A 1 200 ? 4.589 -5.114 -23.996 1.00 78.19 200 PRO A CA 1
ATOM 1591 C C . PRO A 1 200 ? 5.250 -3.904 -24.668 1.00 78.19 200 PRO A C 1
ATOM 1593 O O . PRO A 1 200 ? 4.973 -2.758 -24.297 1.00 78.19 200 PRO A O 1
ATOM 1596 N N . GLU A 1 201 ? 6.081 -4.140 -25.684 1.00 78.31 201 GLU A N 1
ATOM 1597 C CA . GLU A 1 201 ? 6.798 -3.077 -26.410 1.00 78.31 201 GLU A CA 1
ATOM 1598 C C . GLU A 1 201 ? 5.853 -2.055 -27.063 1.00 78.31 201 GLU A C 1
ATOM 1600 O O . GLU A 1 201 ? 6.223 -0.902 -27.276 1.00 78.31 201 GLU A O 1
ATOM 1605 N N . ASP A 1 202 ? 4.611 -2.447 -27.353 1.00 81.56 202 ASP A N 1
ATOM 1606 C CA . ASP A 1 202 ? 3.610 -1.599 -27.996 1.00 81.56 202 ASP A CA 1
ATOM 1607 C C . ASP A 1 202 ? 2.756 -0.782 -27.004 1.00 81.56 202 ASP A C 1
ATOM 1609 O O . ASP A 1 202 ? 1.896 -0.011 -27.434 1.00 81.56 202 ASP A O 1
ATOM 1613 N N . SER A 1 203 ? 3.022 -0.873 -25.693 1.00 78.31 203 SER A N 1
ATOM 1614 C CA . SER A 1 203 ? 2.238 -0.200 -24.636 1.00 78.31 203 SER A CA 1
ATOM 1615 C C . SER A 1 203 ? 2.181 1.327 -24.771 1.00 78.31 203 SER A C 1
ATOM 1617 O O . SER A 1 203 ? 1.270 1.961 -24.243 1.00 78.31 203 SER A O 1
ATOM 1619 N N . TRP A 1 204 ? 3.148 1.934 -25.466 1.00 83.81 204 TRP A N 1
ATOM 1620 C CA . TRP A 1 204 ? 3.222 3.382 -25.708 1.00 83.81 204 TRP A CA 1
ATOM 1621 C C . TRP A 1 204 ? 3.001 3.779 -27.176 1.00 83.81 204 TRP A C 1
ATOM 1623 O O . TRP A 1 204 ? 3.317 4.910 -27.551 1.00 83.81 204 TRP A O 1
ATOM 1633 N N . LYS A 1 205 ? 2.447 2.892 -28.018 1.00 82.56 205 LYS A N 1
ATOM 1634 C CA . LYS A 1 205 ? 2.189 3.198 -29.441 1.00 82.56 205 LYS A CA 1
ATOM 1635 C C . LYS A 1 205 ? 1.264 4.405 -29.648 1.00 82.56 205 LYS A C 1
ATOM 1637 O O . LYS A 1 205 ? 1.458 5.162 -30.592 1.00 82.56 205 LYS A O 1
ATOM 1642 N N . ASP A 1 206 ? 0.333 4.619 -28.717 1.00 81.62 206 ASP A N 1
ATOM 1643 C CA . ASP A 1 206 ? -0.651 5.713 -28.731 1.00 81.62 206 ASP A CA 1
ATOM 1644 C C . ASP A 1 206 ? -0.289 6.847 -27.749 1.00 81.62 206 ASP A C 1
ATOM 1646 O O . ASP A 1 206 ? -1.138 7.644 -27.346 1.00 81.62 206 ASP A O 1
ATOM 1650 N N . GLY A 1 207 ? 0.981 6.916 -27.334 1.00 81.38 207 GLY A N 1
ATOM 1651 C CA . GLY A 1 207 ? 1.504 7.908 -26.396 1.00 81.38 207 GLY A CA 1
ATOM 1652 C C . GLY A 1 207 ? 1.958 7.314 -25.062 1.00 81.38 207 GLY A C 1
ATOM 1653 O O . GLY A 1 207 ? 1.551 6.226 -24.656 1.00 81.38 207 GLY A O 1
ATOM 1654 N N . LYS A 1 208 ? 2.828 8.051 -24.360 1.00 82.31 208 LYS A N 1
ATOM 1655 C CA . LYS A 1 208 ? 3.361 7.632 -23.058 1.00 82.31 208 LYS A CA 1
ATOM 1656 C C . LYS A 1 208 ? 2.271 7.671 -21.994 1.00 82.31 208 LYS A C 1
ATOM 1658 O O . LYS A 1 208 ? 1.682 8.722 -21.742 1.00 82.31 208 LYS A O 1
ATOM 1663 N N . LYS A 1 209 ? 2.070 6.544 -21.316 1.00 75.69 209 LYS A N 1
ATOM 1664 C CA . LYS A 1 209 ? 1.145 6.415 -20.187 1.00 75.69 209 LYS A CA 1
ATOM 1665 C C . LYS A 1 209 ? 1.858 5.818 -18.984 1.00 75.69 209 LYS A C 1
ATOM 1667 O O . LYS A 1 209 ? 2.701 4.934 -19.126 1.00 75.69 209 LYS A O 1
ATOM 1672 N N . VAL A 1 210 ? 1.508 6.310 -17.800 1.00 70.69 210 VAL A N 1
ATOM 1673 C CA . VAL A 1 210 ? 1.885 5.671 -16.537 1.00 70.69 210 VAL A CA 1
ATOM 1674 C C . VAL A 1 210 ? 1.034 4.415 -16.404 1.00 70.69 210 VAL A C 1
ATOM 1676 O O . VAL A 1 210 ? -0.189 4.498 -16.517 1.00 70.69 210 VAL A O 1
ATOM 1679 N N . ALA A 1 211 ? 1.662 3.265 -16.175 1.00 62.78 211 ALA A N 1
ATOM 1680 C CA . ALA A 1 211 ? 0.929 2.025 -15.971 1.00 62.78 211 ALA A CA 1
ATOM 1681 C C . ALA A 1 211 ? 0.122 2.124 -14.666 1.00 62.78 211 ALA A C 1
ATOM 1683 O O . ALA A 1 211 ? 0.674 2.055 -13.571 1.00 62.78 211 ALA A O 1
ATOM 1684 N N . LYS A 1 212 ? -1.192 2.329 -14.767 1.00 62.41 212 LYS A N 1
ATOM 1685 C CA . LYS A 1 212 ? -2.105 2.018 -13.664 1.00 62.41 212 LYS A CA 1
ATOM 1686 C C . LYS A 1 212 ? -2.447 0.545 -13.757 1.00 62.41 212 LYS A C 1
ATOM 1688 O O . LYS A 1 212 ? -2.705 0.060 -14.854 1.00 62.41 212 LYS A O 1
ATOM 1693 N N . PHE A 1 213 ? -2.468 -0.144 -12.628 1.00 62.09 213 PHE A N 1
ATOM 1694 C CA . PHE A 1 213 ? -2.710 -1.576 -12.590 1.00 62.09 213 PHE A CA 1
ATOM 1695 C C . PHE A 1 213 ? -4.134 -1.801 -12.098 1.00 62.09 213 PHE A C 1
ATOM 1697 O O . PHE A 1 213 ? -4.431 -1.591 -10.924 1.00 62.09 213 PHE A O 1
ATOM 1704 N N . THR A 1 214 ? -5.032 -2.233 -12.980 1.00 57.47 214 THR A N 1
ATOM 1705 C CA . THR A 1 214 ? -6.226 -2.928 -12.495 1.00 57.47 214 THR A CA 1
ATOM 1706 C C . THR A 1 214 ? -5.826 -4.363 -12.239 1.00 57.47 214 THR A C 1
ATOM 1708 O O . THR A 1 214 ? -5.244 -5.007 -13.114 1.00 57.47 214 THR A O 1
ATOM 1711 N N . TRP A 1 215 ? -6.126 -4.840 -11.040 1.00 63.31 215 TRP A N 1
ATOM 1712 C CA . TRP A 1 215 ? -5.823 -6.198 -10.649 1.00 63.31 215 TRP A CA 1
ATOM 1713 C C . TRP A 1 215 ? -7.037 -6.886 -10.059 1.00 63.31 215 TRP A C 1
ATOM 1715 O O . TRP A 1 215 ? -7.953 -6.256 -9.534 1.00 63.31 215 TRP A O 1
ATOM 1725 N N . THR A 1 216 ? -7.019 -8.202 -10.169 1.00 62.31 216 THR A N 1
ATOM 1726 C CA . THR A 1 216 ? -7.870 -9.096 -9.399 1.00 62.31 216 THR A CA 1
ATOM 1727 C C . THR A 1 216 ? -7.018 -10.295 -9.046 1.00 62.31 216 THR A C 1
ATOM 1729 O O . THR A 1 216 ? -6.184 -10.737 -9.842 1.00 62.31 216 THR A O 1
ATOM 1732 N N . ASP A 1 217 ? -7.221 -10.805 -7.846 1.00 60.72 217 ASP A N 1
ATOM 1733 C CA . ASP A 1 217 ? -6.816 -12.144 -7.488 1.00 60.72 217 ASP A CA 1
ATOM 1734 C C . ASP A 1 217 ? -7.877 -13.121 -8.004 1.00 60.72 217 ASP A C 1
ATOM 1736 O O . ASP A 1 217 ? -9.083 -12.922 -7.861 1.00 60.72 217 ASP A O 1
ATOM 1740 N N . ARG A 1 218 ? -7.433 -14.184 -8.668 1.00 58.12 218 ARG A N 1
ATOM 1741 C CA . ARG A 1 218 ? -8.261 -15.369 -8.929 1.00 58.12 218 ARG A CA 1
ATOM 1742 C C . ARG A 1 218 ? -7.651 -16.591 -8.262 1.00 58.12 218 ARG A C 1
ATOM 1744 O O . ARG A 1 218 ? -7.529 -17.636 -8.881 1.00 58.12 218 ARG A O 1
ATOM 1751 N N . GLY A 1 219 ? -7.238 -16.447 -7.004 1.00 58.88 219 GLY A N 1
ATOM 1752 C CA . GLY A 1 219 ? -6.581 -17.499 -6.227 1.00 58.88 219 GLY A CA 1
ATOM 1753 C C . GLY A 1 219 ? -5.170 -17.828 -6.724 1.00 58.88 219 GLY A C 1
ATOM 1754 O O . GLY A 1 219 ? -4.211 -17.623 -5.992 1.00 58.88 219 GLY A O 1
ATOM 1755 N N . ASP A 1 220 ? -5.033 -18.303 -7.961 1.00 64.38 220 ASP A N 1
ATOM 1756 C CA . ASP A 1 220 ? -3.767 -18.728 -8.569 1.00 64.38 220 ASP A CA 1
ATOM 1757 C C . ASP A 1 220 ? -3.114 -17.674 -9.478 1.00 64.38 220 ASP A C 1
ATOM 1759 O O . ASP A 1 220 ? -1.964 -17.832 -9.883 1.00 64.38 220 ASP A O 1
ATOM 1763 N N . SER A 1 221 ? -3.839 -16.601 -9.797 1.00 62.97 221 SER A N 1
ATOM 1764 C CA . SER A 1 221 ? -3.434 -15.637 -10.815 1.00 62.97 221 SER A CA 1
ATOM 1765 C C . SER A 1 221 ? -3.652 -14.205 -10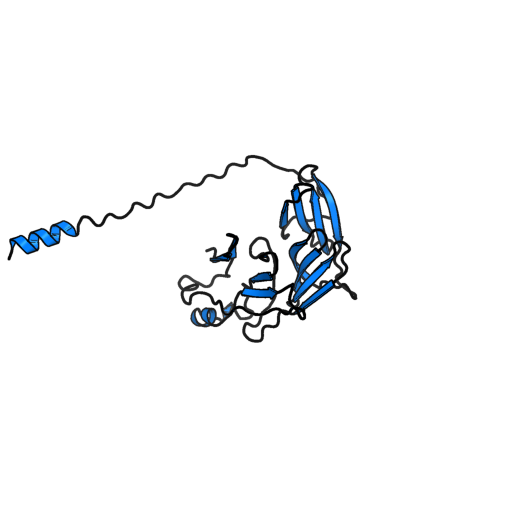.350 1.00 62.97 221 SER A C 1
ATOM 1767 O O . SER A 1 221 ? -4.710 -13.859 -9.817 1.00 62.97 221 SER A O 1
ATOM 1769 N N . ILE A 1 222 ? -2.663 -13.362 -10.634 1.00 65.75 222 ILE A N 1
ATOM 1770 C CA . ILE A 1 222 ? -2.781 -11.909 -10.588 1.00 65.75 222 ILE A CA 1
ATOM 1771 C C . ILE A 1 222 ? -2.989 -11.447 -12.026 1.00 65.75 222 ILE A C 1
ATOM 1773 O O . ILE A 1 222 ? -2.088 -11.555 -12.859 1.00 65.75 222 ILE A O 1
ATOM 1777 N N . LEU A 1 223 ? -4.180 -10.938 -12.328 1.00 65.69 223 LEU A N 1
ATOM 1778 C CA . LEU A 1 223 ? -4.404 -10.261 -13.600 1.00 65.69 223 LEU A CA 1
ATOM 1779 C C . LEU A 1 223 ? -3.932 -8.824 -13.464 1.00 65.69 223 LEU A C 1
ATOM 1781 O O . LEU A 1 223 ? -4.256 -8.165 -12.488 1.00 65.69 223 LEU A O 1
ATOM 1785 N N . VAL A 1 224 ? -3.177 -8.347 -14.441 1.00 64.06 224 VAL A N 1
ATOM 1786 C CA . VAL A 1 224 ? -2.748 -6.957 -14.534 1.00 64.06 224 VAL A CA 1
ATOM 1787 C C . VAL A 1 224 ? -3.247 -6.427 -15.863 1.00 64.06 224 VAL A C 1
ATOM 1789 O O . VAL A 1 224 ? -2.877 -6.950 -16.912 1.00 64.06 224 VAL A O 1
ATOM 1792 N N . SER A 1 225 ? -4.068 -5.381 -15.823 1.00 61.59 225 SER A N 1
ATOM 1793 C CA . SER A 1 225 ? -4.372 -4.593 -17.014 1.00 61.59 225 SER A CA 1
ATOM 1794 C C . SER A 1 225 ? -3.822 -3.184 -16.840 1.00 61.59 225 SER A C 1
ATOM 1796 O O . SER A 1 225 ? -4.173 -2.537 -15.846 1.00 61.59 225 SER A O 1
ATOM 1798 N N . PRO A 1 226 ? -3.026 -2.672 -17.795 1.00 59.62 226 PRO A N 1
ATOM 1799 C CA . PRO A 1 226 ? -2.790 -1.244 -17.883 1.00 59.62 226 PRO A CA 1
ATOM 1800 C C . PRO A 1 226 ? -4.142 -0.562 -18.114 1.00 59.62 226 PRO A C 1
ATOM 1802 O O . PRO A 1 226 ? -4.861 -0.889 -19.061 1.00 59.62 226 PRO A O 1
ATOM 1805 N N . ASN A 1 227 ? -4.532 0.328 -17.206 1.00 52.06 227 ASN A N 1
ATOM 1806 C CA . ASN A 1 227 ? -5.755 1.107 -17.365 1.00 52.06 227 ASN A CA 1
ATOM 1807 C C . ASN A 1 227 ? -5.455 2.313 -18.271 1.00 52.06 227 ASN A C 1
ATOM 1809 O O . ASN A 1 227 ? -4.461 3.011 -18.052 1.00 52.06 227 ASN A O 1
ATOM 1813 N N . ASN A 1 228 ? -6.269 2.507 -19.312 1.00 48.31 228 ASN A N 1
ATOM 1814 C CA . ASN A 1 228 ? -5.994 3.416 -20.431 1.00 48.31 228 ASN A CA 1
ATOM 1815 C C . ASN A 1 228 ? -6.667 4.778 -20.326 1.00 48.31 228 ASN A C 1
ATOM 1817 O O . ASN A 1 228 ? -7.816 4.843 -19.845 1.00 48.31 228 ASN A O 1
#

Mean predicted aligned error: 9.43 Å

Secondary structure (DSSP, 8-state):
-HHHHHHHHHHTT-------------------------TT---TT--EEEEEETTEEEEEEEETTTTEEEEEETTT--EEEEEEPBSSSTTB--EEEEEEE-SSSEEEEEEETTEEEEEETTS-EEEEEE---SSS-B----BBTTBPPEE-SSEEEEE---BTTTTT--HHHHTTS--EEEEETTSTT--EEE-S----TTTTTTS----EEEEEE-SS-EEEEEE-

Solvent-accessible surface area (backbone atoms only — not comparable to full-atom values): 13447 Å² total; per-residue (Å²): 116,73,70,58,58,58,55,60,64,63,62,67,75,69,71,74,73,76,76,82,76,78,78,82,82,78,88,75,86,88,78,83,85,80,64,84,72,58,97,70,59,50,79,78,95,42,29,60,44,83,42,83,53,100,91,45,47,32,40,38,36,39,22,73,82,68,41,29,36,38,32,29,34,62,87,79,35,43,81,72,47,69,28,48,50,31,69,60,73,97,38,42,49,49,53,71,38,30,49,43,80,76,52,102,52,32,36,37,31,19,10,46,77,40,28,42,35,36,23,37,58,85,28,48,60,77,47,75,34,61,55,76,57,95,81,58,52,67,65,50,41,40,11,30,78,60,39,46,64,43,71,81,88,55,39,39,38,36,49,48,55,56,47,69,55,57,90,75,58,51,44,75,50,44,46,73,35,60,37,37,36,38,33,43,72,79,46,94,77,52,53,48,44,72,42,99,48,48,52,65,55,67,74,35,75,92,47,89,70,67,62,35,50,50,70,48,80,66,92,88,45,77,49,75,39,72,58,130